Protein AF-A0A9D4DEL3-F1 (afdb_monomer_lite)

Organism: Dreissena polymorpha (NCBI:txid45954)

Sequence (205 aa):
MCTVKHAALSALRNLPIPGRCTVEHVALSALRNLAMTGMCTMEHTALSALKNLPIPGRCTVEHVALSALRNLAIPGRCTLKYVALSALRNLAIPGRCTVEHTAPSALRNLAIPGRCTVEHVALSALRNLAIPGRCTVKHTALSALRNLEIPGRCTVEHTALSALRNLALPGRCTVKHTALKALRNLAIPGRCTVQHVALSALRNL

pLDDT: mean 94.88, std 4.16, range [65.88, 98.56]

Structure (mmCIF, N/CA/C/O backbone):
data_AF-A0A9D4DEL3-F1
#
_entry.id   AF-A0A9D4DEL3-F1
#
loop_
_atom_site.group_PDB
_atom_site.id
_atom_site.type_symbol
_atom_site.label_atom_id
_atom_site.label_alt_id
_atom_site.label_comp_id
_atom_site.label_asym_id
_atom_site.label_entity_id
_atom_site.label_seq_id
_atom_site.pdbx_PDB_ins_code
_atom_site.Cartn_x
_atom_site.Cartn_y
_atom_site.Cartn_z
_atom_site.occupancy
_atom_site.B_iso_or_equiv
_atom_site.auth_seq_id
_atom_site.auth_comp_id
_atom_site.auth_asym_id
_atom_site.auth_atom_id
_atom_site.pdbx_PDB_model_num
ATOM 1 N N . MET A 1 1 ? 25.067 -4.735 -14.947 1.00 76.06 1 MET A N 1
ATOM 2 C CA . MET A 1 1 ? 24.346 -3.578 -14.375 1.00 76.06 1 MET A CA 1
ATOM 3 C C . MET A 1 1 ? 23.713 -2.856 -15.547 1.00 76.06 1 MET A C 1
ATOM 5 O O . MET A 1 1 ? 24.414 -2.657 -16.527 1.00 76.06 1 MET A O 1
ATOM 9 N N . CYS A 1 2 ? 22.413 -2.582 -15.511 1.00 88.56 2 CYS A N 1
ATOM 10 C CA . CYS A 1 2 ? 21.684 -1.963 -16.623 1.00 88.56 2 CYS A CA 1
ATOM 11 C C . CYS A 1 2 ? 21.096 -0.616 -16.188 1.00 88.56 2 CYS A C 1
ATOM 13 O O . CYS A 1 2 ? 20.701 -0.456 -15.033 1.00 88.56 2 CYS A O 1
ATOM 15 N N . THR A 1 3 ? 21.033 0.329 -17.122 1.00 91.25 3 THR A N 1
ATOM 16 C CA . THR A 1 3 ? 20.382 1.624 -16.936 1.00 91.25 3 THR A CA 1
ATOM 17 C C . THR A 1 3 ? 19.429 1.851 -18.099 1.00 91.25 3 THR A C 1
ATOM 19 O O . THR A 1 3 ? 19.839 1.744 -19.253 1.00 91.25 3 THR A O 1
ATOM 22 N N . VAL A 1 4 ? 18.170 2.167 -17.806 1.00 88.50 4 VAL A N 1
ATOM 23 C CA . VAL A 1 4 ? 17.152 2.490 -18.811 1.00 88.50 4 VAL A CA 1
ATOM 24 C C . VAL A 1 4 ? 16.613 3.877 -18.506 1.00 88.50 4 VAL A C 1
ATOM 26 O O . VAL A 1 4 ? 16.121 4.119 -17.408 1.00 88.50 4 VAL A O 1
ATOM 29 N N . LYS A 1 5 ? 16.706 4.798 -19.462 1.00 92.50 5 LYS A N 1
ATOM 30 C CA . LYS A 1 5 ? 16.180 6.154 -19.306 1.00 92.50 5 LYS A CA 1
ATOM 31 C C . LYS A 1 5 ? 15.293 6.509 -20.477 1.00 92.50 5 LYS A C 1
ATOM 33 O O . LYS A 1 5 ? 15.686 6.334 -21.628 1.00 92.50 5 LYS A O 1
ATOM 38 N N . HIS A 1 6 ? 14.123 7.053 -20.179 1.00 90.44 6 HIS A N 1
ATOM 39 C CA . HIS A 1 6 ? 13.235 7.591 -21.195 1.00 90.44 6 HIS A CA 1
ATOM 40 C C . HIS A 1 6 ? 12.674 8.940 -20.763 1.00 90.44 6 HIS A C 1
ATOM 42 O O . HIS A 1 6 ? 12.031 9.056 -19.719 1.00 90.44 6 HIS A O 1
ATOM 48 N N . ALA A 1 7 ? 12.871 9.949 -21.608 1.00 88.50 7 ALA A N 1
ATOM 49 C CA . ALA A 1 7 ? 12.314 11.276 -21.381 1.00 88.50 7 ALA A CA 1
ATOM 50 C C . ALA A 1 7 ? 10.795 11.289 -21.623 1.00 88.50 7 ALA A C 1
ATOM 52 O O . ALA A 1 7 ? 10.028 11.690 -20.754 1.00 88.50 7 ALA A O 1
ATOM 53 N N . ALA A 1 8 ? 10.347 10.789 -22.775 1.00 91.75 8 ALA A N 1
ATOM 54 C CA . ALA A 1 8 ? 8.934 10.731 -23.121 1.00 91.75 8 ALA A CA 1
ATOM 55 C C . ALA A 1 8 ? 8.609 9.432 -23.860 1.00 91.75 8 ALA A C 1
ATOM 57 O O . ALA A 1 8 ? 9.258 9.083 -24.845 1.00 91.75 8 ALA A O 1
ATOM 58 N N . LEU A 1 9 ? 7.594 8.717 -23.384 1.00 89.81 9 LEU A N 1
ATOM 59 C CA . LEU A 1 9 ? 7.067 7.513 -24.015 1.00 89.81 9 LEU A CA 1
ATOM 60 C C . LEU A 1 9 ? 5.542 7.501 -23.928 1.00 89.81 9 LEU A C 1
ATOM 62 O O . LEU A 1 9 ? 4.953 7.752 -22.878 1.00 89.81 9 LEU A O 1
ATOM 66 N N . SER A 1 10 ? 4.889 7.129 -25.024 1.00 90.56 10 SER A N 1
ATOM 67 C CA . SER A 1 10 ? 3.436 6.949 -25.035 1.00 90.56 10 SER A CA 1
ATOM 68 C C . SER A 1 10 ? 3.034 5.669 -24.300 1.00 90.56 10 SER A C 1
ATOM 70 O O . SER A 1 10 ? 2.138 5.668 -23.456 1.00 90.56 10 SER A O 1
ATOM 72 N N . ALA A 1 11 ? 3.713 4.559 -24.578 1.00 92.00 11 ALA A N 1
ATOM 73 C CA . ALA A 1 11 ? 3.417 3.290 -23.942 1.00 92.00 11 ALA A CA 1
ATOM 74 C C . ALA A 1 11 ? 4.645 2.392 -23.842 1.00 92.00 11 ALA A C 1
ATOM 76 O O . ALA A 1 11 ? 5.453 2.313 -24.762 1.00 92.00 11 ALA A O 1
ATOM 77 N N . LEU A 1 12 ? 4.710 1.637 -22.750 1.00 91.38 12 LEU A N 1
ATOM 78 C CA . LEU A 1 12 ? 5.662 0.559 -22.558 1.00 91.38 12 LEU A CA 1
ATOM 79 C C . LEU A 1 12 ? 4.909 -0.695 -22.108 1.00 91.38 12 LEU A C 1
ATOM 81 O O . LEU A 1 12 ? 4.040 -0.650 -21.230 1.00 91.38 12 LEU A O 1
ATOM 85 N N . ARG A 1 13 ? 5.197 -1.823 -22.756 1.00 91.69 13 ARG A N 1
ATOM 86 C CA . ARG A 1 13 ? 4.558 -3.111 -22.472 1.00 91.69 13 ARG A CA 1
ATOM 87 C C . ARG A 1 13 ? 5.628 -4.160 -22.225 1.00 91.69 13 ARG A C 1
ATOM 89 O O . ARG A 1 13 ? 6.576 -4.226 -22.993 1.00 91.69 13 ARG A O 1
ATOM 96 N N . ASN A 1 14 ? 5.407 -5.000 -21.218 1.00 90.62 14 ASN A N 1
ATOM 97 C CA . ASN A 1 14 ? 6.247 -6.148 -20.881 1.00 90.62 14 ASN A CA 1
ATOM 98 C C . ASN A 1 14 ? 7.708 -5.745 -20.635 1.00 90.62 14 ASN A C 1
ATOM 100 O O . ASN A 1 14 ? 8.579 -6.006 -21.458 1.00 90.62 14 ASN A O 1
ATOM 104 N N . LEU A 1 15 ? 7.964 -5.130 -19.479 1.00 86.00 15 LEU A N 1
ATOM 105 C CA . LEU A 1 15 ? 9.313 -4.785 -19.036 1.00 86.00 15 LEU A CA 1
ATOM 106 C C . LEU A 1 15 ? 9.783 -5.763 -17.958 1.00 86.00 15 LEU A C 1
ATOM 108 O O . LEU A 1 15 ? 9.478 -5.562 -16.779 1.00 86.00 15 LEU A O 1
ATOM 112 N N . PRO A 1 16 ? 10.487 -6.843 -18.319 1.00 86.56 16 PRO A N 1
ATOM 113 C CA . PRO A 1 16 ? 11.223 -7.623 -17.345 1.00 86.56 16 PRO A CA 1
ATOM 114 C C . PRO A 1 16 ? 12.516 -6.886 -16.990 1.00 86.56 16 PRO A C 1
ATOM 116 O O . PRO A 1 16 ? 13.299 -6.522 -17.863 1.00 86.56 16 PRO A O 1
ATOM 119 N N . ILE A 1 17 ? 12.761 -6.704 -15.697 1.00 84.94 17 ILE A N 1
ATOM 120 C CA . ILE A 1 17 ? 14.008 -6.145 -15.177 1.00 84.94 17 ILE A CA 1
ATOM 121 C C . ILE A 1 17 ? 14.728 -7.240 -14.379 1.00 84.94 17 ILE A C 1
ATOM 123 O O . ILE A 1 17 ? 14.535 -7.355 -13.159 1.00 84.94 17 ILE A O 1
ATOM 127 N N . PRO A 1 18 ? 15.520 -8.096 -15.054 1.00 81.69 18 PRO A N 1
ATOM 128 C CA . PRO A 1 18 ? 16.358 -9.077 -14.385 1.00 81.69 18 PRO A CA 1
ATOM 129 C C . PRO A 1 18 ? 17.639 -8.427 -13.843 1.00 81.69 18 PRO A C 1
ATOM 131 O O . PRO A 1 18 ? 18.181 -7.483 -14.410 1.00 81.69 18 PRO A O 1
ATOM 134 N N . GLY A 1 19 ? 18.174 -8.965 -12.747 1.00 83.94 19 GLY A N 1
ATOM 135 C CA . GLY A 1 19 ? 19.483 -8.548 -12.233 1.00 83.94 19 GLY A CA 1
ATOM 136 C C . GLY A 1 19 ? 19.517 -7.132 -11.638 1.00 83.94 19 GLY A C 1
ATOM 137 O O . GLY A 1 19 ? 18.553 -6.683 -11.027 1.00 83.94 19 GLY A O 1
ATOM 138 N N . ARG A 1 20 ? 20.669 -6.455 -11.723 1.00 91.56 20 ARG A N 1
ATOM 139 C CA . ARG A 1 20 ? 20.885 -5.117 -11.134 1.00 91.56 20 ARG A CA 1
ATOM 140 C C . ARG A 1 20 ? 20.583 -4.016 -12.146 1.00 91.56 20 ARG A C 1
ATOM 142 O O . ARG A 1 20 ? 21.376 -3.864 -13.082 1.00 91.56 20 ARG A O 1
ATOM 149 N N . CYS A 1 21 ? 19.509 -3.254 -11.940 1.00 90.56 21 CYS A N 1
ATOM 150 C CA . CYS A 1 21 ? 19.080 -2.224 -12.891 1.00 90.56 21 CYS A CA 1
ATOM 151 C C . CYS A 1 21 ? 18.583 -0.930 -12.237 1.00 90.56 21 CYS A C 1
ATOM 153 O O . CYS A 1 21 ? 17.932 -0.970 -11.196 1.00 90.56 21 CYS A O 1
ATOM 155 N N . THR A 1 22 ? 18.801 0.191 -12.919 1.00 92.25 22 THR A N 1
ATOM 156 C CA . THR A 1 22 ? 18.170 1.479 -12.612 1.00 92.25 22 THR A CA 1
ATOM 157 C C . THR A 1 22 ? 17.312 1.906 -13.794 1.00 92.25 22 THR A C 1
ATOM 159 O O . THR A 1 22 ? 17.785 1.882 -14.931 1.00 92.25 22 THR A O 1
ATOM 162 N N . VAL A 1 23 ? 16.062 2.292 -13.552 1.00 91.25 23 VAL A N 1
ATOM 163 C CA . VAL A 1 23 ? 15.164 2.771 -14.606 1.00 91.25 23 VAL A CA 1
ATOM 164 C C . VAL A 1 23 ? 14.545 4.098 -14.219 1.00 91.25 23 VAL A C 1
ATOM 166 O O . VAL A 1 23 ? 14.024 4.256 -13.118 1.00 91.25 23 VAL A O 1
ATOM 169 N N . GLU A 1 24 ? 14.564 5.025 -15.163 1.00 93.62 24 GLU A N 1
ATOM 170 C CA . GLU A 1 24 ? 14.052 6.374 -14.999 1.00 93.62 24 GLU A CA 1
ATOM 171 C C . GLU A 1 24 ? 13.117 6.712 -16.164 1.00 93.62 24 GLU A C 1
ATOM 173 O O . GLU A 1 24 ? 13.477 6.587 -17.340 1.00 93.62 24 GLU A O 1
ATOM 178 N N . HIS A 1 25 ? 11.905 7.149 -15.840 1.00 91.81 25 HIS A N 1
ATOM 179 C CA . HIS A 1 25 ? 10.941 7.642 -16.815 1.00 91.81 25 HIS A CA 1
ATOM 180 C C . HIS A 1 25 ? 10.419 9.009 -16.388 1.00 91.81 25 HIS A C 1
ATOM 182 O O . HIS A 1 25 ? 9.752 9.128 -15.359 1.00 91.81 25 HIS A O 1
ATOM 188 N N . VAL A 1 26 ? 10.643 10.026 -17.216 1.00 92.81 26 VAL A N 1
ATOM 189 C CA . VAL A 1 26 ? 10.152 11.376 -16.914 1.00 92.81 26 VAL A CA 1
ATOM 190 C C . VAL A 1 26 ? 8.664 11.481 -17.251 1.00 92.81 26 VAL A C 1
ATOM 192 O O . VAL A 1 26 ? 7.857 11.737 -16.363 1.00 92.81 26 VAL A O 1
ATOM 195 N N . ALA A 1 27 ? 8.269 11.196 -18.494 1.00 93.00 27 ALA A N 1
ATOM 196 C CA . ALA A 1 27 ? 6.870 11.187 -18.918 1.00 93.00 27 ALA A CA 1
ATOM 197 C C . ALA A 1 27 ? 6.496 9.862 -19.596 1.00 93.00 27 ALA A C 1
ATOM 199 O O . ALA A 1 27 ? 7.012 9.519 -20.661 1.00 93.00 27 ALA A O 1
ATOM 200 N N . LEU A 1 28 ? 5.570 9.114 -18.994 1.00 92.44 28 LEU A N 1
ATOM 201 C CA . LEU A 1 28 ? 5.068 7.856 -19.545 1.00 92.44 28 LEU A CA 1
ATOM 202 C C . LEU A 1 28 ? 3.543 7.795 -19.448 1.00 92.44 28 LEU A C 1
ATOM 204 O O . LEU A 1 28 ? 2.982 7.807 -18.355 1.00 92.44 28 LEU A O 1
ATOM 208 N N . SER A 1 29 ? 2.835 7.697 -20.576 1.00 93.00 29 SER A N 1
ATOM 209 C CA . SER A 1 29 ? 1.364 7.661 -20.513 1.00 93.00 29 SER A CA 1
ATOM 210 C C . SER A 1 29 ? 0.856 6.313 -19.995 1.00 93.00 29 SER A C 1
ATOM 212 O O . SER A 1 29 ? -0.052 6.260 -19.165 1.00 93.00 29 SER A O 1
ATOM 214 N N . ALA A 1 30 ? 1.444 5.200 -20.438 1.00 94.12 30 ALA A N 1
ATOM 215 C CA . ALA A 1 30 ? 1.018 3.877 -19.994 1.00 94.12 30 ALA A CA 1
ATOM 216 C C . ALA A 1 30 ? 2.173 2.888 -19.841 1.00 94.12 30 ALA A C 1
ATOM 218 O O . ALA A 1 30 ? 2.905 2.622 -20.788 1.00 94.12 30 ALA A O 1
ATOM 219 N N . LEU A 1 31 ? 2.242 2.233 -18.685 1.00 93.56 31 LEU A N 1
ATOM 220 C CA . LEU A 1 31 ? 3.090 1.073 -18.458 1.00 93.56 31 LEU A CA 1
ATOM 221 C C . LEU A 1 31 ? 2.226 -0.148 -18.140 1.00 93.56 31 LEU A C 1
ATOM 223 O O . LEU A 1 31 ? 1.358 -0.115 -17.261 1.00 93.56 31 LEU A O 1
ATOM 227 N N . ARG A 1 32 ? 2.459 -1.250 -18.855 1.00 94.44 32 ARG A N 1
ATOM 228 C CA . ARG A 1 32 ? 1.761 -2.521 -18.630 1.00 94.44 32 ARG A CA 1
ATOM 229 C C . ARG A 1 32 ? 2.758 -3.654 -18.451 1.00 94.44 32 ARG A C 1
ATOM 231 O O . ARG A 1 32 ? 3.616 -3.836 -19.305 1.00 94.44 32 ARG A O 1
ATOM 238 N N . ASN A 1 33 ? 2.559 -4.455 -17.407 1.00 92.38 33 ASN A N 1
ATOM 239 C CA . ASN A 1 33 ? 3.359 -5.635 -17.080 1.00 92.38 33 ASN A CA 1
ATOM 240 C C . ASN A 1 33 ? 4.842 -5.289 -16.870 1.00 92.38 33 ASN A C 1
ATOM 242 O O . ASN A 1 33 ? 5.684 -5.568 -17.720 1.00 92.38 33 ASN A O 1
ATOM 246 N N . LEU A 1 34 ? 5.154 -4.684 -15.728 1.00 89.19 34 LEU A N 1
ATOM 247 C CA . LEU A 1 34 ? 6.532 -4.494 -15.269 1.00 89.19 34 LEU A CA 1
ATOM 248 C C . LEU A 1 34 ? 6.837 -5.544 -14.211 1.00 89.19 34 LEU A C 1
ATOM 250 O O . LEU A 1 34 ? 6.191 -5.566 -13.169 1.00 89.19 34 LEU A O 1
ATOM 254 N N . ALA A 1 35 ? 7.804 -6.414 -14.483 1.00 90.06 35 ALA A N 1
ATOM 255 C CA . ALA A 1 35 ? 8.206 -7.471 -13.568 1.00 90.06 35 ALA A CA 1
ATOM 256 C C . ALA A 1 35 ? 9.642 -7.247 -13.110 1.00 90.06 35 ALA A C 1
ATOM 258 O O . ALA A 1 35 ? 10.566 -7.195 -13.920 1.00 90.06 35 ALA A O 1
ATOM 259 N N . MET A 1 36 ? 9.827 -7.141 -11.799 1.00 86.69 36 MET A N 1
ATOM 260 C CA . MET A 1 36 ? 11.111 -6.773 -11.211 1.00 86.69 36 MET A CA 1
ATOM 261 C C . MET A 1 36 ? 11.626 -7.890 -10.313 1.00 86.69 36 MET A C 1
ATOM 263 O O . MET A 1 36 ? 11.234 -8.013 -9.150 1.00 86.69 36 MET A O 1
ATOM 267 N N . THR A 1 37 ? 12.477 -8.743 -10.876 1.00 87.31 37 THR A N 1
ATOM 268 C CA . THR A 1 37 ? 12.958 -9.968 -10.219 1.00 87.31 37 THR A CA 1
ATOM 269 C C . THR A 1 37 ? 14.318 -9.804 -9.555 1.00 87.31 37 THR A C 1
ATOM 271 O O . THR A 1 37 ? 14.645 -10.565 -8.647 1.00 87.31 37 THR A O 1
ATOM 274 N N . GLY A 1 38 ? 15.100 -8.806 -9.967 1.00 85.94 38 GLY A N 1
ATOM 275 C CA . GLY A 1 38 ? 16.441 -8.561 -9.451 1.00 85.94 38 GLY A CA 1
ATOM 276 C C . GLY A 1 38 ? 16.531 -7.490 -8.360 1.00 85.94 38 GLY A C 1
ATOM 277 O O . GLY A 1 38 ? 15.632 -7.324 -7.537 1.00 85.94 38 GLY A O 1
ATOM 278 N N . MET A 1 39 ? 17.662 -6.787 -8.328 1.00 90.75 39 MET A N 1
ATOM 279 C CA . MET A 1 39 ? 17.893 -5.628 -7.465 1.00 90.75 39 MET A CA 1
ATOM 280 C C . MET A 1 39 ? 17.688 -4.365 -8.286 1.00 90.75 39 MET A C 1
ATOM 282 O O . MET A 1 39 ? 18.443 -4.145 -9.231 1.00 90.75 39 MET A O 1
ATOM 286 N N . CYS A 1 40 ? 16.686 -3.554 -7.965 1.00 91.00 40 CYS A N 1
ATOM 287 C CA . CYS A 1 40 ? 16.314 -2.481 -8.873 1.00 91.00 40 CYS A CA 1
ATOM 288 C C . CYS A 1 40 ? 15.908 -1.170 -8.210 1.00 91.00 40 CYS A C 1
ATOM 290 O O . CYS A 1 40 ? 15.306 -1.164 -7.140 1.00 91.00 40 CYS A O 1
ATOM 292 N N . THR A 1 41 ? 16.221 -0.066 -8.881 1.00 93.19 41 THR A N 1
ATOM 293 C CA . THR A 1 41 ? 15.736 1.268 -8.523 1.00 93.19 41 THR A CA 1
ATOM 294 C C . THR A 1 41 ? 14.913 1.803 -9.683 1.00 93.19 41 THR A C 1
ATOM 296 O O . THR A 1 41 ? 15.374 1.784 -10.823 1.00 93.19 41 THR A O 1
ATOM 299 N N . MET A 1 42 ? 13.693 2.241 -9.398 1.00 91.69 42 MET A N 1
ATOM 300 C CA . MET A 1 42 ? 12.761 2.776 -10.383 1.00 91.69 42 MET A CA 1
ATOM 301 C C . MET A 1 42 ? 12.317 4.166 -9.968 1.00 91.69 42 MET A C 1
ATOM 303 O O . MET A 1 42 ? 11.834 4.341 -8.850 1.00 91.69 42 MET A O 1
ATOM 307 N N . GLU A 1 43 ? 12.379 5.108 -10.894 1.00 95.19 43 GLU A N 1
ATOM 308 C CA . GLU A 1 43 ? 11.868 6.457 -10.693 1.00 95.19 43 GLU A CA 1
ATOM 309 C C . GLU A 1 43 ? 10.954 6.845 -11.855 1.00 95.19 43 GLU A C 1
ATOM 311 O O . GLU A 1 43 ? 11.306 6.731 -13.031 1.00 95.19 43 GLU A O 1
ATOM 316 N N . HIS A 1 44 ? 9.744 7.284 -11.518 1.00 93.25 44 HIS A N 1
ATOM 317 C CA . HIS A 1 44 ? 8.785 7.827 -12.468 1.00 93.25 44 HIS A CA 1
ATOM 318 C C . HIS A 1 44 ? 8.357 9.222 -12.026 1.00 93.25 44 HIS A C 1
ATOM 320 O O . HIS A 1 44 ? 7.695 9.375 -10.995 1.00 93.25 44 HIS A O 1
ATOM 326 N N . THR A 1 45 ? 8.662 10.236 -12.832 1.00 95.50 45 THR A N 1
ATOM 327 C CA . THR A 1 45 ? 8.234 11.607 -12.534 1.00 95.50 45 THR A CA 1
ATOM 328 C C . THR A 1 45 ? 6.743 11.778 -12.824 1.00 95.50 45 THR A C 1
ATOM 330 O O . THR A 1 45 ? 5.980 12.143 -11.934 1.00 95.50 45 THR A O 1
ATOM 333 N N . ALA A 1 46 ? 6.293 11.439 -14.034 1.00 95.62 46 ALA A N 1
ATOM 334 C CA . ALA A 1 46 ? 4.893 11.500 -14.439 1.00 95.62 46 ALA A CA 1
ATOM 335 C C . ALA A 1 46 ? 4.472 10.216 -15.168 1.00 95.62 46 ALA A C 1
ATOM 337 O O . ALA A 1 46 ? 4.919 9.927 -16.280 1.00 95.62 46 ALA A O 1
ATOM 338 N N . LEU A 1 47 ? 3.574 9.449 -14.547 1.00 95.31 47 LEU A N 1
ATOM 339 C CA . LEU A 1 47 ? 3.012 8.219 -15.100 1.00 95.31 47 LEU A CA 1
ATOM 340 C C . LEU A 1 47 ? 1.484 8.260 -15.049 1.00 95.31 47 LEU A C 1
ATOM 342 O O . LEU A 1 47 ? 0.892 8.276 -13.973 1.00 95.31 47 LEU A O 1
ATOM 346 N N . SER A 1 48 ? 0.808 8.243 -16.199 1.00 95.31 48 SER A N 1
ATOM 347 C CA . SER A 1 48 ? -0.663 8.312 -16.181 1.00 95.31 48 SER A CA 1
ATOM 348 C C . SER A 1 48 ? -1.282 6.983 -15.739 1.00 95.31 48 SER A C 1
ATOM 350 O O . SER A 1 48 ? -2.192 6.957 -14.912 1.00 95.31 48 SER A O 1
ATOM 352 N N . ALA A 1 49 ? -0.786 5.852 -16.244 1.00 95.94 49 ALA A N 1
ATOM 353 C CA . ALA A 1 49 ? -1.325 4.544 -15.886 1.00 95.94 49 ALA A CA 1
ATOM 354 C C . ALA A 1 49 ? -0.250 3.465 -15.759 1.00 95.94 49 ALA A C 1
ATOM 356 O O . ALA A 1 49 ? 0.495 3.200 -16.698 1.00 95.94 49 ALA A O 1
ATOM 357 N N . LEU A 1 50 ? -0.266 2.754 -14.635 1.00 95.69 50 LEU A N 1
ATOM 358 C CA . LEU A 1 50 ? 0.525 1.558 -14.387 1.00 95.69 50 LEU A CA 1
ATOM 359 C C . LEU A 1 50 ? -0.399 0.371 -14.119 1.00 95.69 50 LEU A C 1
ATOM 361 O O . LEU A 1 50 ? -1.256 0.412 -13.232 1.00 95.69 50 LEU A O 1
ATOM 365 N N . LYS A 1 51 ? -0.237 -0.703 -14.892 1.00 96.56 51 LYS A N 1
ATOM 366 C CA . LYS A 1 51 ? -1.010 -1.937 -14.730 1.00 96.56 51 LYS A CA 1
ATOM 367 C C . LYS A 1 51 ? -0.081 -3.136 -14.593 1.00 96.56 51 LYS A C 1
ATOM 369 O O . LYS A 1 51 ? 0.748 -3.352 -15.470 1.00 96.56 51 LYS A O 1
ATOM 374 N N . ASN A 1 52 ? -0.331 -3.953 -13.573 1.00 95.06 52 ASN A N 1
ATOM 375 C CA . ASN A 1 52 ? 0.390 -5.183 -13.249 1.00 95.06 52 ASN A CA 1
ATOM 376 C C . ASN A 1 52 ? 1.875 -4.928 -12.957 1.00 95.06 52 ASN A C 1
ATOM 378 O O . ASN A 1 52 ? 2.714 -4.944 -13.858 1.00 95.06 52 ASN A O 1
ATOM 382 N N . LEU A 1 53 ? 2.177 -4.733 -11.677 1.00 93.06 53 LEU A N 1
ATOM 383 C CA . LEU A 1 53 ? 3.530 -4.560 -11.161 1.00 93.06 53 LEU A CA 1
ATOM 384 C C . LEU A 1 53 ? 3.840 -5.646 -10.115 1.00 93.06 53 LEU A C 1
ATOM 386 O O . LEU A 1 53 ? 3.605 -5.434 -8.925 1.00 93.06 53 LEU A O 1
ATOM 390 N N . PRO A 1 54 ? 4.296 -6.840 -10.523 1.00 91.50 54 PRO A N 1
ATOM 391 C CA . PRO A 1 54 ? 4.903 -7.804 -9.612 1.00 91.50 54 PRO A CA 1
ATOM 392 C C . PRO A 1 54 ? 6.366 -7.455 -9.296 1.00 91.50 54 PRO A C 1
ATOM 394 O O . PRO A 1 54 ? 7.201 -7.316 -10.192 1.00 91.50 54 PRO A O 1
ATOM 397 N N . ILE A 1 55 ? 6.698 -7.400 -8.005 1.00 90.88 55 ILE A N 1
ATOM 398 C CA . ILE A 1 55 ? 8.057 -7.146 -7.509 1.00 90.88 55 ILE A CA 1
ATOM 399 C C . ILE A 1 55 ? 8.513 -8.287 -6.581 1.00 90.88 55 ILE A C 1
ATOM 401 O O . ILE A 1 55 ? 8.431 -8.172 -5.354 1.00 90.88 55 ILE A O 1
ATOM 405 N N . PRO A 1 56 ? 8.952 -9.431 -7.133 1.00 87.00 56 PRO A N 1
ATOM 406 C CA . PRO A 1 56 ? 9.573 -10.501 -6.346 1.00 87.00 56 PRO A CA 1
ATOM 407 C C . PRO A 1 56 ? 11.006 -10.194 -5.894 1.00 87.00 56 PRO A C 1
ATOM 409 O O . PRO A 1 56 ? 11.496 -10.835 -4.966 1.00 87.00 56 PRO A O 1
ATOM 412 N N . GLY A 1 57 ? 11.671 -9.224 -6.522 1.00 88.50 57 GLY A N 1
ATOM 413 C CA . GLY A 1 57 ? 13.052 -8.851 -6.234 1.00 88.50 57 GLY A CA 1
ATOM 414 C C . GLY A 1 57 ? 13.251 -7.966 -4.999 1.00 88.50 57 GLY A C 1
ATOM 415 O O . GLY A 1 57 ? 12.423 -7.890 -4.087 1.00 88.50 57 GLY A O 1
ATOM 416 N N . ARG A 1 58 ? 14.395 -7.279 -4.962 1.00 93.25 58 ARG A N 1
ATOM 417 C CA . ARG A 1 58 ? 14.715 -6.266 -3.949 1.00 93.25 58 ARG A CA 1
ATOM 418 C C . ARG A 1 58 ? 14.751 -4.897 -4.599 1.00 93.25 58 ARG A C 1
ATOM 420 O O . ARG A 1 58 ? 15.709 -4.616 -5.310 1.00 93.25 58 ARG A O 1
ATOM 427 N N . CYS A 1 59 ? 13.743 -4.062 -4.378 1.00 92.88 59 CYS A N 1
ATOM 428 C CA . CYS A 1 59 ? 13.642 -2.835 -5.165 1.00 92.88 59 CYS A CA 1
ATOM 429 C C . CYS A 1 59 ? 13.204 -1.598 -4.394 1.00 92.88 59 CYS A C 1
ATOM 431 O O . CYS A 1 59 ? 12.413 -1.678 -3.457 1.00 92.88 59 CYS A O 1
ATOM 433 N N . THR A 1 60 ? 13.684 -0.455 -4.864 1.00 95.81 60 THR A N 1
ATOM 434 C CA . THR A 1 60 ? 13.207 0.871 -4.482 1.00 95.81 60 THR A CA 1
ATOM 435 C C . THR A 1 60 ? 12.414 1.435 -5.652 1.00 95.81 60 THR A C 1
ATOM 437 O O . THR A 1 60 ? 12.891 1.404 -6.783 1.00 95.81 60 THR A O 1
ATOM 440 N N . VAL A 1 61 ? 11.194 1.905 -5.406 1.00 94.88 61 VAL A N 1
ATOM 441 C CA . VAL A 1 61 ? 10.346 2.506 -6.442 1.00 94.88 61 VAL A CA 1
ATOM 442 C C . VAL A 1 61 ? 9.816 3.833 -5.941 1.00 94.88 61 VAL A C 1
ATOM 444 O O . VAL A 1 61 ? 9.164 3.884 -4.898 1.00 94.88 61 VAL A O 1
ATOM 447 N N . GLU A 1 62 ? 10.036 4.880 -6.719 1.00 97.31 62 GLU A N 1
ATOM 448 C CA . GLU A 1 62 ? 9.484 6.201 -6.47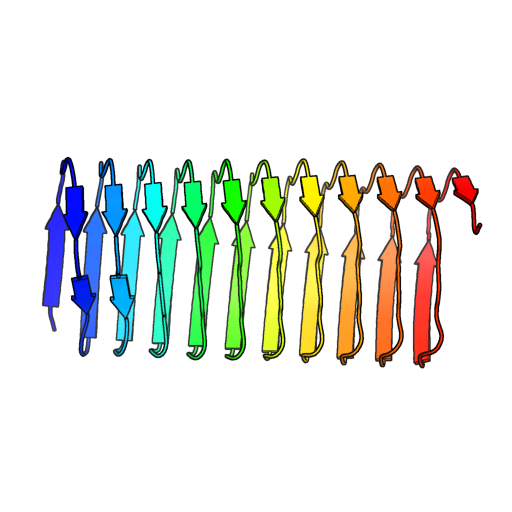5 1.00 97.31 62 GLU A CA 1
ATOM 449 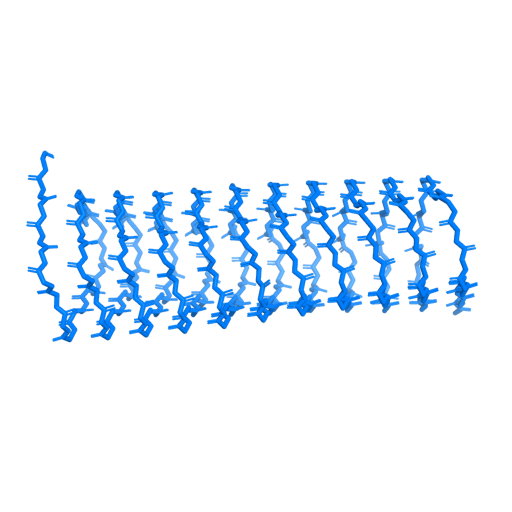C C . GLU A 1 62 ? 8.600 6.641 -7.643 1.00 97.31 62 GLU A C 1
ATOM 451 O O . GLU A 1 62 ? 8.969 6.561 -8.816 1.00 97.31 62 GLU A O 1
ATOM 456 N N . HIS A 1 63 ? 7.403 7.109 -7.305 1.00 95.94 63 HIS A N 1
ATOM 457 C CA . HIS A 1 63 ? 6.500 7.779 -8.226 1.00 95.94 63 HIS A CA 1
ATOM 458 C C . HIS A 1 63 ? 6.184 9.173 -7.690 1.00 95.94 63 HIS A C 1
ATOM 460 O O . HIS A 1 63 ? 5.568 9.309 -6.629 1.00 95.94 63 HIS A O 1
ATOM 466 N N . VAL A 1 64 ? 6.553 10.205 -8.446 1.00 96.81 64 VAL A N 1
ATOM 467 C CA . VAL A 1 64 ? 6.221 11.588 -8.086 1.00 96.81 64 VAL A CA 1
ATOM 468 C C . VAL A 1 64 ? 4.752 11.863 -8.403 1.00 96.81 64 VAL A C 1
ATOM 470 O O . VAL A 1 64 ? 3.984 12.187 -7.503 1.00 96.81 64 VAL A O 1
ATOM 473 N N . ALA A 1 65 ? 4.321 11.648 -9.646 1.00 96.75 65 ALA A N 1
ATOM 474 C CA . ALA A 1 65 ? 2.924 11.759 -10.051 1.00 96.75 65 ALA A CA 1
ATOM 475 C C . ALA A 1 65 ? 2.453 10.485 -10.763 1.00 96.75 65 ALA A C 1
ATOM 477 O O . ALA A 1 65 ? 2.899 10.168 -11.867 1.00 96.75 65 ALA A O 1
ATOM 478 N N . LEU A 1 66 ? 1.517 9.762 -10.142 1.00 96.94 66 LEU A N 1
ATOM 479 C CA . LEU A 1 66 ? 0.888 8.567 -10.703 1.00 96.94 66 LEU A CA 1
ATOM 480 C C . LEU A 1 66 ? -0.635 8.704 -10.704 1.00 96.94 66 LEU A C 1
ATOM 482 O O . LEU A 1 66 ? -1.266 8.679 -9.648 1.00 96.94 66 LEU A O 1
ATOM 486 N N . SER A 1 67 ? -1.268 8.803 -11.874 1.00 96.69 67 SER A N 1
ATOM 487 C CA . SER A 1 67 ? -2.731 8.959 -11.900 1.00 96.69 67 SER A CA 1
ATOM 488 C C . SER A 1 67 ? -3.443 7.658 -11.519 1.00 96.69 67 SER A C 1
ATOM 490 O O . SER A 1 67 ? -4.386 7.668 -10.729 1.00 96.69 67 SER A O 1
ATOM 492 N N . ALA A 1 68 ? -2.996 6.508 -12.031 1.00 97.06 68 ALA A N 1
ATOM 493 C CA . ALA A 1 68 ? -3.620 5.228 -11.710 1.00 97.06 68 ALA A CA 1
ATOM 494 C C . ALA A 1 68 ? -2.628 4.066 -11.614 1.00 97.06 68 ALA A C 1
ATOM 496 O O . ALA A 1 68 ? -1.921 3.759 -12.571 1.00 97.06 68 ALA A O 1
ATOM 497 N N . LEU A 1 69 ? -2.688 3.332 -10.503 1.00 97.25 69 LEU A N 1
ATOM 498 C CA . LEU A 1 69 ? -2.036 2.041 -10.309 1.00 97.25 69 LEU A CA 1
ATOM 499 C C . LEU A 1 69 ? -3.076 0.930 -10.178 1.00 97.25 69 LEU A C 1
ATOM 501 O O . LEU A 1 69 ? -3.992 1.000 -9.356 1.00 97.25 69 LEU A O 1
ATOM 505 N N . ARG A 1 70 ? -2.935 -0.125 -10.978 1.00 97.81 70 ARG A N 1
ATOM 506 C CA . ARG A 1 70 ? -3.790 -1.314 -10.911 1.00 97.81 70 ARG A CA 1
ATOM 507 C C . ARG A 1 70 ? -2.940 -2.567 -10.771 1.00 97.81 70 ARG A C 1
ATOM 509 O O . ARG A 1 70 ? -2.120 -2.834 -11.644 1.00 97.81 70 ARG A O 1
ATOM 516 N N . ASN A 1 71 ? -3.224 -3.362 -9.743 1.00 97.12 71 ASN A N 1
ATOM 517 C CA . ASN A 1 71 ? -2.572 -4.634 -9.434 1.00 97.12 71 ASN A CA 1
ATOM 518 C C . ASN A 1 71 ? -1.070 -4.480 -9.156 1.00 97.12 71 ASN A C 1
ATOM 520 O O . ASN A 1 71 ? -0.232 -4.670 -10.038 1.00 97.12 71 ASN A O 1
ATOM 524 N N . LEU A 1 72 ? -0.743 -4.172 -7.907 1.00 96.12 72 LEU A N 1
ATOM 525 C CA . LEU A 1 72 ? 0.617 -4.197 -7.380 1.00 96.12 72 LEU A CA 1
ATOM 526 C C . LEU A 1 72 ? 0.760 -5.401 -6.446 1.00 96.12 72 LEU A C 1
ATOM 528 O O . LEU A 1 72 ? -0.029 -5.562 -5.515 1.00 96.12 72 LEU A O 1
ATOM 532 N N . ALA A 1 73 ? 1.759 -6.242 -6.699 1.00 95.69 73 ALA A N 1
ATOM 533 C CA . ALA A 1 73 ? 2.066 -7.402 -5.874 1.00 95.69 73 ALA A CA 1
ATOM 534 C C . ALA A 1 73 ? 3.540 -7.372 -5.477 1.00 95.69 73 ALA A C 1
ATOM 536 O O . ALA A 1 73 ? 4.411 -7.321 -6.341 1.00 95.69 73 ALA A O 1
ATOM 537 N N . ILE A 1 74 ? 3.828 -7.440 -4.180 1.00 93.94 74 ILE A N 1
ATOM 538 C CA . ILE A 1 74 ? 5.199 -7.333 -3.673 1.00 93.94 74 ILE A CA 1
ATOM 539 C C . ILE A 1 74 ? 5.556 -8.548 -2.811 1.00 93.94 74 ILE A C 1
ATOM 541 O O . ILE A 1 74 ? 5.476 -8.489 -1.582 1.00 93.94 74 ILE A O 1
ATOM 545 N N . PRO A 1 75 ? 5.913 -9.685 -3.431 1.00 91.56 75 PRO A N 1
ATOM 546 C CA . PRO A 1 75 ? 6.452 -10.833 -2.705 1.00 91.56 75 PRO A CA 1
ATOM 547 C C . PRO A 1 75 ? 7.895 -10.640 -2.225 1.00 91.56 75 PRO A C 1
ATOM 549 O O . PRO A 1 75 ? 8.330 -11.344 -1.317 1.00 91.56 75 PRO A O 1
ATOM 552 N N . GLY A 1 76 ? 8.625 -9.685 -2.802 1.00 91.50 76 GLY A N 1
ATOM 553 C CA . GLY A 1 76 ? 10.025 -9.420 -2.497 1.00 91.50 76 GLY A CA 1
ATOM 554 C C . GLY A 1 76 ? 10.272 -8.520 -1.283 1.00 91.50 76 GLY A C 1
ATOM 555 O O . GLY A 1 76 ? 9.513 -8.501 -0.310 1.00 91.50 76 GLY A O 1
ATOM 556 N N . ARG A 1 77 ? 11.382 -7.773 -1.323 1.00 94.69 77 ARG A N 1
ATOM 557 C CA . ARG A 1 77 ? 11.707 -6.753 -0.312 1.00 94.69 77 ARG A CA 1
ATOM 558 C C . ARG A 1 77 ? 11.765 -5.377 -0.949 1.00 94.69 77 ARG A C 1
ATOM 560 O O . ARG A 1 77 ? 12.650 -5.152 -1.768 1.00 94.69 77 ARG A O 1
ATOM 567 N N . CYS A 1 78 ? 10.878 -4.460 -0.573 1.00 94.00 78 CYS A N 1
ATOM 568 C CA . CYS A 1 78 ? 10.796 -3.183 -1.284 1.00 94.00 78 CYS A CA 1
ATOM 569 C C . CYS A 1 78 ? 10.612 -1.960 -0.402 1.00 94.00 78 CYS A C 1
ATOM 571 O O . CYS A 1 78 ? 9.954 -2.024 0.632 1.00 94.00 78 CYS A O 1
ATOM 573 N N . THR A 1 79 ? 11.110 -0.836 -0.900 1.00 97.25 79 THR A N 1
ATOM 574 C CA . THR A 1 79 ? 10.733 0.497 -0.437 1.00 97.25 79 THR A CA 1
ATOM 575 C C . THR A 1 79 ? 9.960 1.171 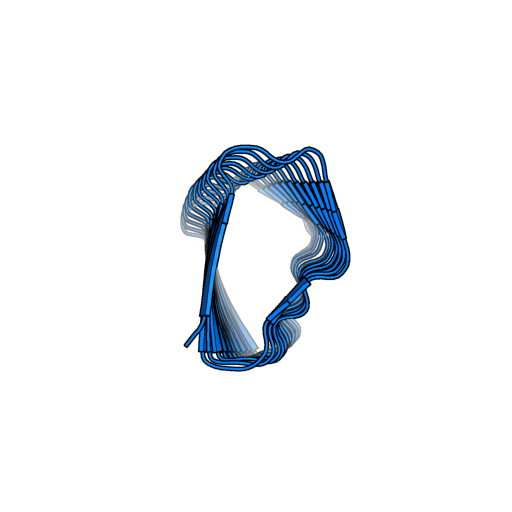-1.558 1.00 97.25 79 THR A C 1
ATOM 577 O O . THR A 1 79 ? 10.468 1.285 -2.670 1.00 97.25 79 THR A O 1
ATOM 580 N N . LEU A 1 80 ? 8.721 1.573 -1.291 1.00 96.75 80 LEU A N 1
ATOM 581 C CA . LEU A 1 80 ? 7.881 2.276 -2.252 1.00 96.75 80 LEU A CA 1
ATOM 582 C C . LEU A 1 80 ? 7.546 3.665 -1.730 1.00 96.75 80 LEU A C 1
ATOM 584 O O . LEU A 1 80 ? 7.131 3.801 -0.580 1.00 96.75 80 LEU A O 1
ATOM 588 N N . LYS A 1 81 ? 7.647 4.665 -2.598 1.00 98.00 81 LYS A N 1
ATOM 589 C CA . LYS A 1 81 ? 7.264 6.039 -2.298 1.00 98.00 81 LYS A CA 1
ATOM 590 C C . LYS A 1 81 ? 6.361 6.581 -3.396 1.00 98.00 81 LYS A C 1
ATOM 592 O O . LYS A 1 81 ? 6.679 6.499 -4.581 1.00 98.00 81 LYS A O 1
ATOM 597 N N . TYR A 1 82 ? 5.224 7.132 -2.992 1.00 97.00 82 TYR A N 1
ATOM 598 C CA . TYR A 1 82 ? 4.263 7.780 -3.877 1.00 97.00 82 TYR A CA 1
ATOM 599 C C . TYR A 1 82 ? 3.980 9.183 -3.358 1.00 97.00 82 TYR A C 1
ATOM 601 O O . TYR A 1 82 ? 3.332 9.335 -2.320 1.00 97.00 82 TYR A O 1
ATOM 609 N N . VAL A 1 83 ? 4.419 10.208 -4.084 1.00 96.00 83 VAL A N 1
ATOM 610 C CA . VAL A 1 83 ? 4.172 11.596 -3.676 1.00 96.00 83 VAL A CA 1
ATOM 611 C C . VAL A 1 83 ? 2.718 11.964 -3.975 1.00 96.00 83 VAL A C 1
ATOM 613 O O . VAL A 1 83 ? 1.940 12.196 -3.055 1.00 96.00 83 VAL A O 1
ATOM 616 N N . ALA A 1 84 ? 2.305 11.911 -5.241 1.00 95.38 84 ALA A N 1
ATOM 617 C CA . ALA A 1 84 ? 0.925 12.119 -5.665 1.00 95.38 84 ALA A CA 1
ATOM 618 C C . ALA A 1 84 ? 0.392 10.877 -6.388 1.00 95.38 84 ALA A C 1
ATOM 620 O O . ALA A 1 84 ? 0.936 10.440 -7.404 1.00 95.38 84 ALA A O 1
ATOM 621 N N . LEU A 1 85 ? -0.698 10.307 -5.868 1.00 95.69 85 LEU A N 1
ATOM 622 C CA . LEU A 1 85 ? -1.314 9.096 -6.410 1.00 95.69 85 LEU A CA 1
ATOM 623 C C . LEU A 1 85 ? -2.832 9.243 -6.464 1.00 95.69 85 LEU A C 1
ATOM 625 O O . LEU A 1 85 ? -3.498 9.140 -5.437 1.00 95.69 85 LEU A O 1
ATOM 629 N N . SER A 1 86 ? -3.418 9.438 -7.644 1.00 96.50 86 SER A N 1
ATOM 630 C CA . SER A 1 86 ? -4.870 9.669 -7.698 1.00 96.50 86 SER A CA 1
ATOM 631 C C . SER A 1 86 ? -5.653 8.401 -7.343 1.00 96.50 86 SER A C 1
ATOM 633 O O . SER A 1 86 ? -6.602 8.450 -6.561 1.00 96.50 86 SER A O 1
ATOM 635 N N . ALA A 1 87 ? -5.250 7.238 -7.864 1.00 97.00 87 ALA A N 1
ATOM 636 C CA . ALA A 1 87 ? -5.916 5.981 -7.543 1.00 97.00 87 ALA A CA 1
ATOM 637 C C . ALA A 1 87 ? -4.979 4.771 -7.507 1.00 97.00 87 ALA A C 1
ATOM 639 O O . ALA A 1 87 ? -4.238 4.517 -8.454 1.00 97.00 87 ALA A O 1
ATOM 640 N N . LEU A 1 88 ? -5.127 3.936 -6.477 1.00 97.69 88 LEU A N 1
ATOM 641 C CA . LEU A 1 88 ? -4.601 2.572 -6.447 1.00 97.69 88 LEU A CA 1
ATOM 642 C C . LEU A 1 88 ? -5.738 1.577 -6.290 1.00 97.69 88 LEU A C 1
ATOM 644 O O . LEU A 1 88 ? -6.597 1.707 -5.413 1.00 97.69 88 LEU A O 1
ATOM 648 N N . ARG A 1 89 ? -5.701 0.528 -7.108 1.00 98.06 89 ARG A N 1
ATOM 649 C CA . ARG A 1 89 ? -6.596 -0.617 -6.988 1.00 98.06 89 ARG A CA 1
ATOM 650 C C . ARG A 1 89 ? -5.798 -1.911 -6.912 1.00 98.06 89 ARG A C 1
ATOM 652 O O . ARG A 1 89 ? -5.055 -2.215 -7.840 1.00 98.06 89 ARG A O 1
ATOM 659 N N . ASN A 1 90 ? -6.069 -2.690 -5.869 1.00 97.75 90 ASN A N 1
ATOM 660 C CA . ASN A 1 90 ? -5.467 -3.986 -5.571 1.00 97.75 90 ASN A CA 1
ATOM 661 C C . ASN A 1 90 ? -3.960 -3.880 -5.294 1.00 97.75 90 ASN A C 1
ATOM 663 O O . ASN A 1 90 ? -3.140 -3.902 -6.213 1.00 97.75 90 ASN A O 1
ATOM 667 N N . LEU A 1 91 ? -3.616 -3.799 -4.013 1.00 96.94 91 LEU A N 1
ATOM 668 C CA . LEU A 1 91 ? -2.252 -3.911 -3.509 1.00 96.94 91 LEU A CA 1
ATOM 669 C C . LEU A 1 91 ? -2.167 -5.145 -2.617 1.00 96.94 91 LEU A C 1
ATOM 671 O O . LEU A 1 91 ? -2.921 -5.260 -1.653 1.00 96.94 91 LEU A O 1
ATOM 675 N N . ALA A 1 92 ? -1.246 -6.046 -2.937 1.00 97.00 92 ALA A N 1
ATOM 676 C CA . ALA A 1 92 ? -0.921 -7.205 -2.121 1.00 97.00 92 ALA A CA 1
ATOM 677 C C . ALA A 1 92 ? 0.557 -7.168 -1.731 1.00 97.00 92 ALA A C 1
ATOM 679 O O . ALA A 1 92 ? 1.431 -7.137 -2.599 1.00 97.00 92 ALA A O 1
ATOM 680 N N . ILE A 1 93 ? 0.848 -7.219 -0.432 1.00 95.19 93 ILE A N 1
ATOM 681 C CA . ILE A 1 93 ? 2.226 -7.233 0.071 1.00 95.19 93 ILE A CA 1
ATOM 682 C C . ILE A 1 93 ? 2.488 -8.499 0.897 1.00 95.19 93 ILE A C 1
ATOM 684 O O . ILE A 1 93 ? 2.390 -8.466 2.124 1.00 95.19 93 ILE A O 1
ATOM 688 N N . PRO A 1 94 ? 2.786 -9.639 0.249 1.00 93.06 94 PRO A N 1
ATOM 689 C CA . PRO A 1 94 ? 3.220 -10.853 0.944 1.00 93.06 94 PRO A CA 1
ATOM 690 C C . PRO A 1 94 ? 4.670 -10.810 1.442 1.00 93.06 94 PRO A C 1
ATOM 692 O O . PRO A 1 94 ? 5.029 -11.569 2.339 1.00 93.06 94 PRO A O 1
ATOM 695 N N . GLY A 1 95 ? 5.497 -9.926 0.887 1.00 93.06 95 GLY A N 1
ATOM 696 C CA . GLY A 1 95 ? 6.912 -9.797 1.211 1.00 93.06 95 GLY A CA 1
ATOM 697 C C . GLY A 1 95 ? 7.214 -8.905 2.416 1.00 93.06 95 GLY A C 1
ATOM 698 O O . GLY A 1 95 ? 6.469 -8.849 3.397 1.00 93.06 95 GLY A O 1
ATOM 699 N N . ARG A 1 96 ? 8.358 -8.211 2.364 1.00 95.62 96 ARG A N 1
ATOM 700 C CA . ARG A 1 96 ? 8.746 -7.217 3.377 1.00 95.62 96 ARG A CA 1
ATOM 701 C C . ARG A 1 96 ? 8.840 -5.833 2.763 1.00 95.62 96 ARG A C 1
ATOM 703 O O . ARG A 1 96 ? 9.693 -5.638 1.902 1.00 95.62 96 ARG A O 1
ATOM 710 N N . CYS A 1 97 ? 8.038 -4.876 3.216 1.00 94.75 97 CYS A N 1
ATOM 711 C CA . CYS A 1 97 ? 8.029 -3.561 2.574 1.00 94.75 97 CYS A CA 1
ATOM 712 C C . CYS A 1 97 ? 7.932 -2.377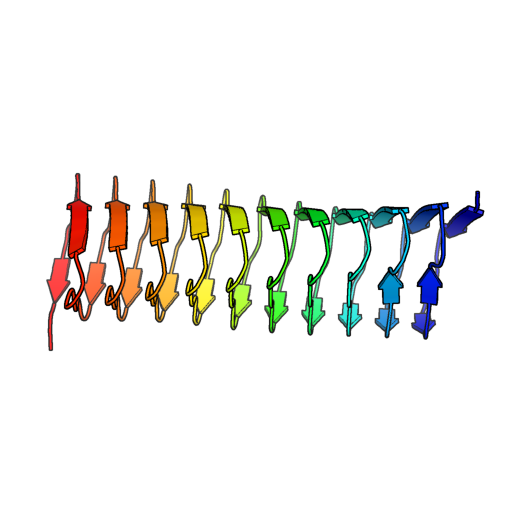 3.518 1.00 94.75 97 CYS A C 1
ATOM 714 O O . CYS A 1 97 ? 7.262 -2.443 4.543 1.00 94.75 97 CYS A O 1
ATOM 716 N N . THR A 1 98 ? 8.510 -1.268 3.080 1.00 97.56 98 THR A N 1
ATOM 717 C CA . THR A 1 98 ? 8.151 0.068 3.548 1.00 97.56 98 THR A CA 1
ATOM 718 C C . THR A 1 98 ? 7.398 0.760 2.422 1.00 97.56 98 THR A C 1
ATOM 720 O O . THR A 1 98 ? 7.855 0.737 1.280 1.00 97.56 98 THR A O 1
ATOM 723 N N . VAL A 1 99 ? 6.231 1.324 2.714 1.00 97.12 99 VAL A N 1
ATOM 724 C CA . VAL A 1 99 ? 5.411 2.042 1.736 1.00 97.12 99 VAL A CA 1
ATOM 725 C C . VAL A 1 99 ? 5.041 3.400 2.303 1.00 97.12 99 VAL A C 1
ATOM 727 O O . VAL A 1 99 ? 4.414 3.480 3.354 1.00 97.12 99 VAL A O 1
ATOM 730 N N . GLU A 1 100 ? 5.391 4.453 1.583 1.00 97.81 100 GLU A N 1
ATOM 731 C CA . GLU A 1 100 ? 5.045 5.824 1.928 1.00 97.81 100 GLU A CA 1
ATOM 732 C C . GLU A 1 100 ? 4.153 6.423 0.843 1.00 97.81 100 GLU A C 1
ATOM 734 O O . GLU A 1 100 ? 4.440 6.340 -0.355 1.00 97.81 100 GLU A O 1
ATOM 739 N N . HIS A 1 101 ? 3.057 7.039 1.269 1.00 94.81 101 HIS A N 1
ATOM 740 C CA . HIS A 1 101 ? 2.169 7.793 0.406 1.00 94.81 101 HIS A CA 1
ATOM 741 C C . HIS A 1 101 ? 1.945 9.195 0.976 1.00 94.81 101 HIS A C 1
ATOM 743 O O . HIS A 1 101 ? 1.315 9.352 2.024 1.00 94.81 101 HIS A O 1
ATOM 749 N N . THR A 1 102 ? 2.382 10.228 0.262 1.00 93.94 102 THR A N 1
ATOM 750 C CA . THR A 1 102 ? 2.215 11.609 0.725 1.00 93.94 102 THR A CA 1
ATOM 751 C C . THR A 1 102 ? 0.785 12.102 0.484 1.00 93.94 102 THR A C 1
ATOM 753 O O . THR A 1 102 ? 0.080 12.428 1.434 1.00 93.94 102 THR A O 1
ATOM 756 N N . ALA A 1 103 ? 0.308 12.090 -0.761 1.00 90.31 103 ALA A N 1
ATOM 757 C CA . ALA A 1 103 ? -1.020 12.589 -1.131 1.00 90.31 103 ALA A CA 1
ATOM 758 C C . ALA A 1 103 ? -1.803 11.623 -2.049 1.00 90.31 103 ALA A C 1
ATOM 760 O O . ALA A 1 103 ? -2.098 11.944 -3.206 1.00 90.31 103 ALA A O 1
ATOM 761 N N . PRO A 1 104 ? -2.138 10.406 -1.586 1.00 87.44 104 PRO A N 1
ATOM 762 C CA . PRO A 1 104 ? -3.027 9.517 -2.321 1.00 87.44 104 PRO A CA 1
ATOM 763 C C . PRO A 1 104 ? -4.490 9.992 -2.252 1.00 87.44 104 PRO A C 1
ATOM 765 O O . PRO A 1 104 ? -5.013 10.244 -1.171 1.00 87.44 104 PRO A O 1
ATOM 768 N N . SER A 1 105 ? -5.216 10.046 -3.371 1.00 91.56 105 SER A N 1
ATOM 769 C CA . SER A 1 105 ? -6.649 10.390 -3.327 1.00 91.56 105 SER A CA 1
ATOM 770 C C . SER A 1 105 ? -7.503 9.179 -2.943 1.00 91.56 105 SER A C 1
ATOM 772 O O . SER A 1 105 ? -8.293 9.242 -2.000 1.00 91.56 105 SER A O 1
ATOM 774 N N . ALA A 1 106 ? -7.347 8.046 -3.638 1.00 96.62 106 ALA A N 1
ATOM 775 C CA . ALA A 1 106 ? -8.163 6.858 -3.392 1.00 96.62 106 ALA A CA 1
ATOM 776 C C . ALA A 1 106 ? -7.369 5.548 -3.433 1.00 96.62 106 ALA A C 1
ATOM 778 O O . ALA A 1 106 ? -6.723 5.217 -4.425 1.00 96.62 106 ALA A O 1
ATOM 779 N N . LEU A 1 107 ? -7.519 4.734 -2.391 1.00 97.88 107 LEU A N 1
ATOM 780 C CA . LEU A 1 107 ? -6.937 3.398 -2.297 1.00 97.88 107 LEU A CA 1
ATOM 781 C C . LEU A 1 107 ? -8.048 2.357 -2.132 1.00 97.88 107 LEU A C 1
ATOM 783 O O . LEU A 1 107 ? -8.978 2.528 -1.338 1.00 97.88 107 LEU A O 1
ATOM 787 N N . ARG A 1 108 ? -7.981 1.273 -2.907 1.00 98.06 108 ARG A N 1
ATOM 788 C CA . ARG A 1 108 ? -8.982 0.200 -2.886 1.00 98.06 108 ARG A CA 1
ATOM 789 C C . ARG A 1 108 ? -8.318 -1.170 -2.843 1.00 98.06 108 ARG A C 1
ATOM 791 O O . ARG A 1 108 ? -7.508 -1.469 -3.717 1.00 98.06 108 ARG A O 1
ATOM 798 N N . ASN A 1 109 ? -8.770 -2.015 -1.918 1.00 98.00 109 ASN A N 1
ATOM 799 C CA . ASN A 1 109 ? -8.338 -3.401 -1.725 1.00 98.00 109 ASN A CA 1
ATOM 800 C C . ASN A 1 109 ? -6.839 -3.508 -1.427 1.00 98.00 109 ASN A C 1
ATOM 802 O O . ASN A 1 109 ? -6.036 -3.834 -2.302 1.00 98.00 109 ASN A O 1
ATOM 806 N N . LEU A 1 110 ? -6.477 -3.214 -0.184 1.00 97.75 110 LEU A N 1
ATOM 807 C CA . LEU A 1 110 ? -5.124 -3.368 0.332 1.00 97.75 110 LEU A CA 1
ATOM 808 C C . LEU A 1 110 ? -5.075 -4.616 1.212 1.00 97.75 110 LEU A C 1
ATOM 810 O O . LEU A 1 110 ? -5.810 -4.708 2.192 1.00 97.75 110 LEU A O 1
ATOM 814 N N . ALA A 1 111 ? -4.209 -5.559 0.862 1.00 97.56 111 ALA A N 1
ATOM 815 C CA . ALA A 1 111 ? -3.964 -6.774 1.623 1.00 97.56 111 ALA A CA 1
ATOM 816 C C . ALA A 1 111 ? -2.482 -6.862 1.988 1.00 97.56 111 ALA A C 1
ATOM 818 O O . ALA A 1 111 ? -1.611 -6.857 1.115 1.00 97.56 111 ALA A O 1
ATOM 819 N N . ILE A 1 112 ? -2.189 -6.973 3.280 1.00 96.06 112 ILE A N 1
ATOM 820 C CA . ILE A 1 112 ? -0.814 -6.980 3.787 1.00 96.06 112 ILE A CA 1
ATOM 821 C C . ILE A 1 112 ? -0.554 -8.267 4.591 1.00 96.06 112 ILE A C 1
ATOM 823 O O . ILE A 1 112 ? -0.568 -8.243 5.822 1.00 96.06 112 ILE A O 1
ATOM 827 N N . PRO A 1 113 ? -0.376 -9.423 3.918 1.00 93.75 113 PRO A N 1
ATOM 828 C CA . PRO A 1 113 ? -0.031 -10.686 4.582 1.00 93.75 113 PRO A CA 1
ATOM 829 C C . PRO A 1 113 ? 1.423 -10.772 5.061 1.00 93.75 113 PRO A C 1
ATOM 831 O O . PRO A 1 113 ? 1.741 -11.605 5.907 1.00 93.75 113 PRO A O 1
ATOM 834 N N . GLY A 1 114 ? 2.304 -9.924 4.537 1.00 93.69 114 GLY A N 1
ATOM 835 C CA . GLY A 1 114 ? 3.729 -9.914 4.835 1.00 93.69 114 GLY A CA 1
ATOM 836 C C . GLY A 1 114 ? 4.116 -9.110 6.078 1.00 93.69 114 GLY A C 1
ATOM 837 O O . GLY A 1 114 ? 3.369 -8.997 7.052 1.00 93.69 114 GLY A O 1
ATOM 838 N N . ARG A 1 115 ? 5.336 -8.558 6.062 1.00 96.25 115 ARG A N 1
ATOM 839 C CA . ARG A 1 115 ? 5.826 -7.650 7.111 1.00 96.25 115 ARG A CA 1
ATOM 840 C C . ARG A 1 115 ? 6.016 -6.248 6.565 1.00 96.25 115 ARG A C 1
ATOM 842 O O . ARG A 1 115 ? 6.884 -6.063 5.715 1.00 96.25 115 ARG A O 1
ATOM 849 N N . CYS A 1 116 ? 5.267 -5.271 7.063 1.00 95.25 116 CYS A N 1
ATOM 850 C CA . CYS A 1 116 ? 5.272 -3.948 6.443 1.00 95.25 116 CYS A CA 1
ATOM 851 C C . CYS A 1 116 ? 5.202 -2.781 7.412 1.00 95.25 116 CYS A C 1
ATOM 853 O O . CYS A 1 116 ? 4.527 -2.856 8.435 1.00 95.25 116 CYS A O 1
ATOM 855 N N . THR A 1 117 ? 5.810 -1.676 7.001 1.00 97.88 117 THR A N 1
ATOM 856 C CA . THR A 1 117 ? 5.500 -0.344 7.515 1.00 97.88 117 THR A CA 1
ATOM 857 C C . THR A 1 117 ? 4.801 0.428 6.405 1.00 97.88 117 THR A C 1
ATOM 859 O O . THR A 1 117 ? 5.306 0.472 5.284 1.00 97.88 117 THR A O 1
ATOM 862 N N . VAL A 1 118 ? 3.630 0.988 6.692 1.00 97.62 118 VAL A N 1
ATOM 863 C CA . VAL A 1 118 ? 2.860 1.790 5.737 1.00 97.62 118 VAL A CA 1
ATOM 864 C C . VAL A 1 118 ? 2.534 3.135 6.359 1.00 97.62 118 VAL A C 1
ATOM 866 O O . VAL A 1 118 ? 1.953 3.189 7.441 1.00 97.62 118 VAL A O 1
ATOM 869 N N . GLU A 1 119 ? 2.869 4.211 5.664 1.00 98.12 119 GLU A N 1
ATOM 870 C CA . GLU A 1 119 ? 2.595 5.571 6.111 1.00 98.12 119 GLU A CA 1
ATOM 871 C C . GLU A 1 119 ? 1.812 6.335 5.044 1.00 98.12 119 GLU A C 1
ATOM 873 O O . GLU A 1 119 ? 2.137 6.310 3.856 1.00 98.12 119 GLU A O 1
ATOM 878 N N . HIS A 1 120 ? 0.747 7.004 5.479 1.00 97.19 120 HIS A N 1
ATOM 879 C CA . HIS A 1 120 ? -0.066 7.886 4.655 1.00 97.19 120 HIS A CA 1
ATOM 880 C C . HIS A 1 120 ? -0.149 9.262 5.310 1.00 97.19 120 HIS A C 1
ATOM 882 O O . HIS A 1 120 ? -0.683 9.385 6.416 1.00 97.19 120 HIS A O 1
ATOM 888 N N . VAL A 1 121 ? 0.313 10.303 4.619 1.00 97.06 121 VAL A N 1
ATOM 889 C CA . VAL A 1 121 ? 0.239 11.672 5.146 1.00 97.06 121 VAL A CA 1
ATOM 890 C C . VAL A 1 121 ? -1.170 12.238 4.955 1.00 97.06 121 VAL A C 1
ATOM 892 O O . VAL A 1 121 ? -1.841 12.541 5.938 1.00 97.06 121 VAL A O 1
ATOM 895 N N . ALA A 1 1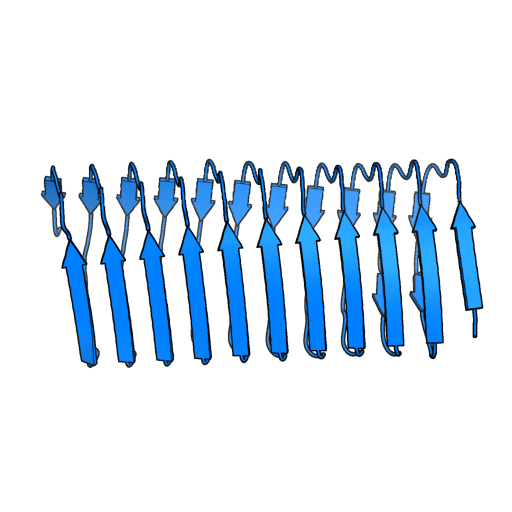22 ? -1.667 12.310 3.720 1.00 96.81 122 ALA A N 1
ATOM 896 C CA . ALA A 1 122 ? -3.005 12.810 3.415 1.00 96.81 122 ALA A CA 1
ATOM 897 C C . ALA A 1 122 ? -3.737 11.876 2.445 1.00 96.81 122 ALA A C 1
ATOM 899 O O . ALA A 1 122 ? -3.430 11.834 1.258 1.00 96.81 122 ALA A O 1
ATOM 900 N N . LEU A 1 123 ? -4.729 11.137 2.945 1.00 97.06 123 LEU A N 1
ATOM 901 C CA . LEU A 1 123 ? -5.521 10.197 2.153 1.00 97.06 123 LEU A CA 1
ATOM 902 C C . LEU A 1 123 ? -7.006 10.559 2.187 1.00 97.06 123 LEU A C 1
ATOM 904 O O . LEU A 1 123 ? -7.617 10.610 3.252 1.00 97.06 123 LEU A O 1
ATOM 908 N N . SER A 1 124 ? -7.628 10.763 1.025 1.00 97.69 124 SER A N 1
ATOM 909 C CA . SER A 1 124 ? -9.062 11.085 0.994 1.00 97.69 124 SER A CA 1
ATOM 910 C C . SER A 1 124 ? -9.916 9.853 1.306 1.00 97.69 124 SER A C 1
ATOM 912 O O . SER A 1 124 ? -10.789 9.899 2.172 1.00 97.69 124 SER A O 1
ATOM 914 N N . ALA A 1 125 ? -9.673 8.723 0.635 1.00 97.94 125 ALA A N 1
ATOM 915 C CA . ALA A 1 125 ? -10.488 7.526 0.829 1.00 97.94 125 ALA A CA 1
ATOM 916 C C . ALA A 1 125 ? -9.695 6.219 0.752 1.00 97.94 125 ALA A C 1
ATOM 918 O O . ALA A 1 125 ? -9.015 5.940 -0.235 1.00 97.94 125 ALA A O 1
ATOM 919 N N . LEU A 1 126 ? -9.899 5.355 1.745 1.00 98.38 126 LEU A N 1
ATOM 920 C CA . LEU A 1 126 ? -9.434 3.973 1.751 1.00 98.38 126 LEU A CA 1
ATOM 921 C C . LEU A 1 126 ? -10.625 3.020 1.867 1.00 98.38 126 LEU A C 1
ATOM 923 O O . LEU A 1 126 ? -11.456 3.129 2.771 1.00 98.38 126 LEU A O 1
ATOM 927 N N . ARG A 1 127 ? -10.716 2.069 0.937 1.00 98.50 127 ARG A N 1
ATOM 928 C CA . ARG A 1 127 ? -11.746 1.027 0.942 1.00 98.50 127 ARG A CA 1
ATOM 929 C C . ARG A 1 127 ? -11.099 -0.348 0.967 1.00 98.50 127 ARG A C 1
ATOM 931 O O . ARG A 1 127 ? -10.378 -0.688 0.035 1.00 98.50 127 ARG A O 1
ATOM 938 N N . ASN A 1 128 ? -11.469 -1.146 1.962 1.00 98.44 128 ASN A N 1
ATOM 939 C CA . ASN A 1 128 ? -10.972 -2.487 2.239 1.00 98.44 128 ASN A CA 1
ATOM 940 C C . ASN A 1 128 ? -9.466 -2.500 2.509 1.00 98.44 128 ASN A C 1
ATOM 942 O O . ASN A 1 128 ? -8.657 -2.561 1.581 1.00 98.44 128 ASN A O 1
ATOM 946 N N . LEU A 1 129 ? -9.113 -2.482 3.787 1.00 98.31 129 LEU A N 1
ATOM 947 C CA . LEU A 1 129 ? -7.765 -2.740 4.269 1.00 98.31 129 LEU A CA 1
ATOM 948 C C . LEU A 1 129 ? -7.793 -3.999 5.138 1.00 98.31 129 LEU A C 1
ATOM 950 O O . LEU A 1 129 ? -8.490 -4.029 6.148 1.00 98.31 129 LEU A O 1
ATOM 954 N N . ALA A 1 130 ? -7.038 -5.017 4.737 1.00 98.19 130 ALA A N 1
ATOM 955 C CA . ALA A 1 130 ? -6.869 -6.263 5.469 1.00 98.19 130 ALA A CA 1
ATOM 956 C C . ALA A 1 130 ? -5.395 -6.458 5.834 1.00 98.19 130 ALA A C 1
ATOM 958 O O . ALA A 1 130 ? -4.517 -6.436 4.965 1.00 98.19 130 ALA A O 1
ATOM 959 N N . ILE A 1 131 ? -5.120 -6.687 7.117 1.00 97.25 131 ILE A N 1
ATOM 960 C CA . ILE A 1 131 ? -3.758 -6.842 7.642 1.00 97.25 131 ILE A CA 1
ATOM 961 C C . ILE A 1 131 ? -3.606 -8.202 8.346 1.00 97.25 131 ILE A C 1
ATOM 963 O O . ILE A 1 131 ? -3.607 -8.271 9.578 1.00 97.25 131 ILE A O 1
ATOM 967 N N . PRO A 1 132 ? -3.497 -9.310 7.587 1.00 95.00 132 PRO A N 1
ATOM 968 C CA . PRO A 1 132 ? -3.216 -10.632 8.153 1.00 95.00 132 PRO A CA 1
ATOM 969 C C . PRO A 1 132 ? -1.766 -10.810 8.620 1.00 95.00 132 PRO A C 1
ATOM 971 O O . PRO A 1 132 ? -1.477 -11.708 9.408 1.00 95.00 132 PRO A O 1
ATOM 974 N N . GLY A 1 133 ? -0.850 -9.965 8.147 1.00 94.12 133 GLY A N 1
ATOM 975 C CA . GLY A 1 133 ? 0.575 -10.046 8.434 1.00 94.12 133 GLY A CA 1
ATOM 976 C C . GLY A 1 133 ? 1.015 -9.372 9.734 1.00 94.12 133 GLY A C 1
ATOM 977 O O . GLY A 1 133 ? 0.253 -9.221 10.693 1.00 94.12 133 GLY A O 1
ATOM 978 N N . ARG A 1 134 ? 2.294 -8.975 9.771 1.00 96.88 134 ARG A N 1
ATOM 979 C CA . ARG A 1 134 ? 2.863 -8.170 10.864 1.00 96.88 134 ARG A CA 1
ATOM 980 C C . ARG A 1 134 ? 3.162 -6.762 10.387 1.00 96.88 134 ARG A C 1
ATOM 982 O O . ARG A 1 134 ? 4.107 -6.590 9.617 1.00 96.88 134 ARG A O 1
ATOM 989 N N . CYS A 1 135 ? 2.401 -5.766 10.823 1.00 95.69 135 CYS A N 1
ATOM 990 C CA . CYS A 1 135 ? 2.528 -4.435 10.233 1.00 95.69 135 CYS A CA 1
ATOM 991 C C . CYS A 1 135 ? 2.446 -3.287 11.230 1.00 95.69 135 CYS A C 1
ATOM 993 O O . CYS A 1 135 ? 1.817 -3.402 12.279 1.00 95.69 135 CYS A O 1
ATOM 995 N N . THR A 1 136 ? 3.019 -2.160 10.833 1.00 98.12 136 THR A N 1
ATOM 996 C CA . THR A 1 136 ? 2.737 -0.849 11.413 1.00 98.12 136 THR A CA 1
ATOM 997 C C . THR A 1 136 ? 2.104 0.006 10.327 1.00 98.12 136 THR A C 1
ATOM 999 O O . THR A 1 136 ? 2.678 0.134 9.247 1.00 98.12 136 THR A O 1
ATOM 1002 N N . VAL A 1 137 ? 0.925 0.564 10.586 1.00 98.19 137 VAL A N 1
ATOM 1003 C CA . VAL A 1 137 ? 0.227 1.448 9.648 1.00 98.19 137 VAL A CA 1
ATOM 1004 C C . VAL A 1 137 ? -0.048 2.778 10.326 1.00 98.19 137 VAL A C 1
ATOM 1006 O O . VAL A 1 137 ? -0.634 2.810 11.405 1.00 98.19 137 VAL A O 1
ATOM 1009 N N . LYS A 1 138 ? 0.353 3.876 9.692 1.00 98.56 138 LYS A N 1
ATOM 1010 C CA . LYS A 1 138 ? 0.115 5.230 10.187 1.00 98.56 138 LYS A CA 1
ATOM 1011 C C . LYS A 1 138 ? -0.634 6.055 9.156 1.00 98.56 138 LYS A C 1
ATOM 1013 O O . LYS A 1 138 ? -0.275 6.080 7.981 1.00 98.56 138 LYS A O 1
ATOM 1018 N N . HIS A 1 139 ? -1.657 6.759 9.617 1.00 98.25 139 HIS A N 1
ATOM 1019 C CA . HIS A 1 139 ? -2.388 7.746 8.839 1.00 98.25 139 HIS A CA 1
ATOM 1020 C C . HIS A 1 139 ? -2.385 9.079 9.581 1.00 98.25 139 HIS A C 1
ATOM 1022 O O . HIS A 1 139 ? -2.987 9.193 10.650 1.00 98.25 139 HIS A O 1
ATOM 1028 N N . THR A 1 140 ? -1.763 10.102 9.005 1.00 98.31 140 THR A N 1
ATOM 1029 C CA . THR A 1 140 ? -1.784 11.445 9.596 1.00 98.31 140 THR A CA 1
ATOM 1030 C C . THR A 1 140 ? -3.154 12.090 9.388 1.00 98.31 140 THR A C 1
ATOM 1032 O O . THR A 1 140 ? -3.823 12.441 10.357 1.00 98.31 140 THR A O 1
ATOM 1035 N N . ALA A 1 141 ? -3.631 12.164 8.147 1.00 98.12 141 ALA A N 1
ATOM 1036 C CA . ALA A 1 141 ? -4.970 12.636 7.818 1.00 98.12 141 ALA A CA 1
ATOM 1037 C C . ALA A 1 141 ? -5.674 11.652 6.877 1.00 98.12 141 ALA A C 1
ATOM 1039 O O . ALA A 1 141 ? -5.204 11.378 5.772 1.00 98.12 141 ALA A O 1
ATOM 1040 N N . LEU A 1 142 ? -6.823 11.131 7.310 1.00 98.31 142 LEU A N 1
ATOM 1041 C CA . LEU A 1 142 ? -7.675 10.249 6.517 1.00 98.31 142 LEU A CA 1
ATOM 1042 C C . LEU A 1 142 ? -9.128 10.727 6.564 1.00 98.31 142 LEU A C 1
ATOM 1044 O O . LEU A 1 142 ? -9.735 10.807 7.632 1.00 98.31 142 LEU A O 1
ATOM 1048 N N . SER A 1 143 ? -9.728 11.041 5.414 1.00 98.25 143 SER A N 1
ATOM 1049 C CA . SER A 1 143 ? -11.130 11.480 5.414 1.00 98.25 143 SER A CA 1
ATOM 1050 C C . SER A 1 143 ? -12.075 10.298 5.642 1.00 98.25 143 SER A C 1
ATOM 1052 O O . SER A 1 143 ? -12.912 10.345 6.541 1.00 98.25 143 SER A O 1
ATOM 1054 N N . ALA A 1 144 ? -11.930 9.205 4.891 1.00 98.25 144 ALA A N 1
ATOM 1055 C CA . ALA A 1 144 ? -12.813 8.049 5.032 1.00 98.25 144 ALA A CA 1
ATOM 1056 C C . ALA A 1 144 ? -12.080 6.708 4.937 1.00 98.25 144 ALA A C 1
ATOM 1058 O O . ALA A 1 144 ? -11.358 6.444 3.975 1.00 98.25 144 ALA A O 1
ATOM 1059 N N . LEU A 1 145 ? -12.366 5.821 5.890 1.00 98.56 145 LEU A N 1
ATOM 1060 C CA . LEU A 1 145 ? -11.983 4.415 5.870 1.00 98.56 145 LEU A CA 1
ATOM 1061 C C . LEU A 1 145 ? -13.231 3.535 5.908 1.00 98.56 145 LEU A C 1
ATOM 1063 O O . LEU A 1 145 ? -14.043 3.605 6.831 1.00 98.56 145 LEU A O 1
ATOM 1067 N N . ARG A 1 146 ? -13.390 2.693 4.888 1.00 98.12 146 ARG A N 1
ATOM 1068 C CA . ARG A 1 146 ? -14.469 1.709 4.804 1.00 98.12 146 ARG A CA 1
ATOM 1069 C C . ARG A 1 146 ? -13.877 0.309 4.804 1.00 98.12 146 ARG A C 1
ATOM 1071 O O . ARG A 1 146 ? -13.261 -0.072 3.814 1.00 98.12 146 ARG A O 1
ATOM 1078 N N . ASN A 1 147 ? -14.167 -0.446 5.854 1.00 98.50 147 ASN A N 1
ATOM 1079 C CA . ASN A 1 147 ? -13.683 -1.786 6.158 1.00 98.50 147 ASN A CA 1
ATOM 1080 C C . ASN A 1 147 ? -12.184 -1.811 6.477 1.00 98.50 147 ASN A C 1
ATOM 1082 O O . ASN A 1 147 ? -11.344 -1.753 5.575 1.00 98.50 147 ASN A O 1
ATOM 1086 N N . LEU A 1 148 ? -11.881 -1.939 7.764 1.00 98.38 148 LEU A N 1
ATOM 1087 C CA . LEU A 1 148 ? -10.562 -2.275 8.279 1.00 98.38 148 LEU A CA 1
ATOM 1088 C C . LEU A 1 148 ? -10.660 -3.606 9.021 1.00 98.38 148 LEU A C 1
ATOM 1090 O O . LEU A 1 148 ? -11.433 -3.729 9.970 1.00 98.38 148 LEU A O 1
ATOM 1094 N N . GLU A 1 149 ? -9.870 -4.578 8.586 1.00 98.38 149 GLU A N 1
ATOM 1095 C CA . GLU A 1 149 ? -9.781 -5.894 9.200 1.00 98.38 149 GLU A CA 1
ATOM 1096 C C . GLU A 1 149 ? -8.337 -6.196 9.604 1.00 98.38 149 GLU A C 1
ATOM 1098 O O . GLU A 1 149 ? -7.414 -6.122 8.787 1.00 98.38 149 GLU A O 1
ATOM 1103 N N . ILE A 1 150 ? -8.130 -6.558 10.869 1.00 97.69 150 ILE A N 1
ATOM 1104 C CA . ILE A 1 150 ? -6.804 -6.874 11.408 1.00 97.69 150 ILE A CA 1
ATOM 1105 C C . ILE A 1 150 ? -6.811 -8.279 12.025 1.00 97.69 150 ILE A C 1
ATOM 1107 O O . ILE A 1 150 ? -6.936 -8.419 13.243 1.00 97.69 150 ILE A O 1
ATOM 1111 N N . PRO A 1 151 ? -6.676 -9.336 11.203 1.00 95.62 151 PRO A N 1
ATOM 1112 C CA . PRO A 1 151 ? -6.499 -10.703 11.694 1.00 95.62 151 PRO A CA 1
ATOM 1113 C C . PRO A 1 151 ? -5.066 -11.008 12.149 1.00 95.62 151 PRO A C 1
ATOM 1115 O O . PRO A 1 151 ? -4.841 -11.963 12.889 1.00 95.62 151 PRO A O 1
ATOM 1118 N N . GLY A 1 152 ? -4.090 -10.201 11.730 1.00 94.25 152 GLY A N 1
ATOM 1119 C CA . GLY A 1 152 ? -2.675 -10.395 12.026 1.00 94.25 152 GLY A CA 1
ATOM 1120 C C . GLY A 1 152 ? -2.194 -9.764 13.333 1.00 94.25 152 GLY A C 1
ATOM 1121 O O . GLY A 1 152 ? -2.951 -9.558 14.285 1.00 94.25 152 GLY A O 1
ATOM 1122 N N . ARG A 1 153 ? -0.890 -9.454 13.371 1.00 96.75 153 ARG A N 1
ATOM 1123 C CA . ARG A 1 153 ? -0.266 -8.692 14.463 1.00 96.75 153 ARG A CA 1
ATOM 1124 C C . ARG A 1 153 ? 0.066 -7.280 14.007 1.00 96.75 153 ARG A C 1
ATOM 1126 O O . ARG A 1 153 ? 1.044 -7.109 13.285 1.00 96.75 153 ARG A O 1
ATOM 1133 N N . CYS A 1 154 ? -0.702 -6.277 14.410 1.00 96.56 154 CYS A N 1
ATOM 1134 C CA . CYS A 1 154 ? -0.542 -4.945 13.828 1.00 96.56 154 CYS A CA 1
ATOM 1135 C C . CYS A 1 154 ? -0.689 -3.806 14.833 1.00 96.56 154 CYS A C 1
ATOM 1137 O O . CYS A 1 154 ? -1.526 -3.870 15.730 1.00 96.56 154 CYS A O 1
ATOM 1139 N N . THR A 1 155 ? 0.090 -2.747 14.628 1.00 98.19 155 THR A N 1
ATOM 1140 C CA . THR A 1 155 ? -0.157 -1.433 15.223 1.00 98.19 155 THR A CA 1
ATOM 1141 C C . THR A 1 155 ? -0.716 -0.510 14.148 1.00 98.19 155 THR A C 1
ATOM 1143 O O . THR A 1 155 ? -0.092 -0.348 13.100 1.00 98.19 155 THR A O 1
ATOM 1146 N N . VAL A 1 156 ? -1.875 0.094 14.399 1.00 98.31 156 VAL A N 1
ATOM 1147 C CA . VAL A 1 156 ? -2.499 1.078 13.509 1.00 98.31 156 VAL A CA 1
ATOM 1148 C C . VAL A 1 156 ? -2.707 2.381 14.260 1.00 98.31 156 VAL A C 1
ATOM 1150 O O . VAL A 1 156 ? -3.326 2.401 15.321 1.00 98.31 156 VAL A O 1
ATOM 1153 N N . GLU A 1 157 ? -2.220 3.477 13.695 1.00 98.56 157 GLU A N 1
ATOM 1154 C CA . GLU A 1 157 ? -2.363 4.811 14.266 1.00 98.56 157 GLU A CA 1
ATOM 1155 C C . GLU A 1 157 ? -3.040 5.746 13.269 1.00 98.56 157 GLU A C 1
ATOM 1157 O O . GLU A 1 157 ? -2.655 5.837 12.102 1.00 98.56 157 GLU A O 1
ATOM 1162 N N . HIS A 1 158 ? -4.046 6.471 13.746 1.00 98.31 158 HIS A N 1
ATOM 1163 C CA . HIS A 1 158 ? -4.703 7.542 13.016 1.00 98.31 158 HIS A CA 1
ATOM 1164 C C . HIS A 1 158 ? -4.610 8.833 13.825 1.00 98.31 158 HIS A C 1
ATOM 1166 O O . HIS A 1 158 ? -5.196 8.928 14.906 1.00 98.31 158 HIS A O 1
ATOM 1172 N N . THR A 1 159 ? -3.929 9.848 13.297 1.00 98.44 159 THR A N 1
ATOM 1173 C CA . THR A 1 159 ? -3.888 11.164 13.946 1.00 98.44 159 THR A CA 1
ATOM 1174 C C . THR A 1 159 ? -5.223 11.882 13.760 1.00 98.44 159 THR A C 1
ATOM 1176 O O . THR A 1 159 ? -5.868 12.236 14.743 1.00 98.44 159 THR A O 1
ATOM 1179 N N . ALA A 1 160 ? -5.702 12.015 12.522 1.00 98.31 160 ALA A N 1
ATOM 1180 C CA . ALA A 1 160 ? -7.023 12.554 12.215 1.00 98.31 160 ALA A CA 1
ATOM 1181 C C . ALA A 1 160 ? -7.781 11.635 11.247 1.00 98.31 160 ALA A C 1
ATOM 1183 O O . ALA A 1 160 ? -7.351 11.412 10.114 1.00 98.31 160 ALA A O 1
ATOM 1184 N N . LEU A 1 161 ? -8.935 11.123 11.681 1.00 98.38 161 LEU A N 1
ATOM 1185 C CA . LEU A 1 161 ? -9.840 10.305 10.877 1.00 98.38 161 LEU A CA 1
ATOM 1186 C C . LEU A 1 161 ? -11.263 10.866 10.938 1.00 98.38 161 LEU A C 1
ATOM 1188 O O . LEU A 1 161 ? -11.862 10.957 12.007 1.00 98.38 161 LEU A O 1
ATOM 1192 N N . SER A 1 162 ? -11.842 11.243 9.794 1.00 98.25 162 SER A N 1
ATOM 1193 C CA . SER A 1 162 ? -13.215 11.777 9.813 1.00 98.25 162 SER A CA 1
ATOM 1194 C C . SER A 1 162 ? -14.260 10.667 9.938 1.00 98.25 162 SER A C 1
ATOM 1196 O O . SER A 1 162 ? -15.151 10.764 10.775 1.00 98.25 162 SER A O 1
ATOM 1198 N N . ALA A 1 163 ? -14.159 9.586 9.166 1.00 98.06 163 ALA A N 1
ATOM 1199 C CA . ALA A 1 163 ? -15.120 8.490 9.256 1.00 98.06 163 ALA A CA 1
ATOM 1200 C C . ALA A 1 163 ? -14.457 7.119 9.128 1.00 98.06 163 ALA A C 1
ATOM 1202 O O . ALA A 1 163 ? -13.736 6.856 8.166 1.00 98.06 163 ALA A O 1
ATOM 1203 N N . LEU A 1 164 ? -14.791 6.224 10.055 1.00 98.25 164 LEU A N 1
ATOM 1204 C CA . LEU A 1 164 ? -14.483 4.803 9.993 1.00 98.25 164 LEU A CA 1
ATOM 1205 C C . LEU A 1 164 ? -15.783 3.999 9.981 1.00 98.25 164 LEU A C 1
ATOM 1207 O O . LEU A 1 164 ? -16.612 4.115 10.882 1.00 98.25 164 LEU A O 1
ATOM 1211 N N . ARG A 1 165 ? -15.965 3.175 8.951 1.00 98.25 165 ARG A N 1
ATOM 1212 C CA . ARG A 1 165 ? -17.078 2.228 8.854 1.00 98.25 165 ARG A CA 1
ATOM 1213 C C . ARG A 1 165 ? -16.536 0.810 8.800 1.00 98.25 165 ARG A C 1
ATOM 1215 O O . ARG A 1 165 ? -15.795 0.507 7.873 1.00 98.25 165 ARG A O 1
ATOM 1222 N N . ASN A 1 166 ? -17.009 -0.038 9.704 1.00 98.31 166 ASN A N 1
ATOM 1223 C CA . ASN A 1 166 ? -16.626 -1.430 9.909 1.00 98.31 166 ASN A CA 1
ATOM 1224 C C . ASN A 1 166 ? -15.149 -1.574 10.298 1.00 98.31 166 ASN A C 1
ATOM 1226 O O . ASN A 1 166 ? -14.261 -1.565 9.443 1.00 98.31 166 ASN A O 1
ATOM 1230 N N . LEU A 1 167 ? -14.913 -1.734 11.594 1.00 97.94 167 LEU A N 1
ATOM 1231 C CA . LEU A 1 167 ? -13.626 -2.080 12.175 1.00 97.94 167 LEU A CA 1
ATOM 1232 C C . LEU A 1 167 ? -13.733 -3.469 12.806 1.00 97.94 167 LEU A C 1
ATOM 1234 O O . LEU A 1 167 ? -14.492 -3.652 13.753 1.00 97.94 167 LEU A O 1
ATOM 1238 N N . ALA A 1 168 ? -12.979 -4.433 12.283 1.00 98.06 168 ALA A N 1
ATOM 1239 C CA . ALA A 1 168 ? -12.942 -5.804 12.776 1.00 98.06 168 ALA A CA 1
ATOM 1240 C C . ALA A 1 168 ? -11.516 -6.182 13.187 1.00 98.06 168 ALA A C 1
ATOM 1242 O O . ALA A 1 168 ? -10.584 -6.139 12.384 1.00 98.06 168 ALA A O 1
ATOM 1243 N N . LEU A 1 169 ? -11.342 -6.571 14.446 1.00 97.75 169 LEU A N 1
ATOM 1244 C CA . LEU A 1 169 ? -10.040 -6.829 15.057 1.00 97.75 169 LEU A CA 1
ATOM 1245 C C . LEU A 1 169 ? -9.943 -8.263 15.620 1.00 97.75 169 LEU A C 1
ATOM 1247 O O . LEU A 1 169 ? -9.911 -8.438 16.839 1.00 97.75 169 LEU A O 1
ATOM 1251 N N . PRO A 1 170 ? -9.931 -9.310 14.769 1.00 96.88 170 PRO A N 1
ATOM 1252 C CA . PRO A 1 170 ? -9.822 -10.699 15.228 1.00 96.88 170 PRO A CA 1
ATOM 1253 C C . PRO A 1 170 ? -8.413 -11.133 15.657 1.00 96.88 170 PRO A C 1
ATOM 1255 O O . PRO A 1 170 ? -8.259 -12.180 16.281 1.00 96.88 170 PRO A O 1
ATOM 1258 N N . GLY A 1 171 ? -7.380 -10.353 15.337 1.00 95.94 171 GLY A N 1
ATOM 1259 C CA . GLY A 1 171 ? -5.981 -10.692 15.591 1.00 95.94 171 GLY A CA 1
ATOM 1260 C C . GLY A 1 171 ? -5.431 -10.239 16.947 1.00 95.94 171 GLY A C 1
ATOM 1261 O O . GLY A 1 171 ? -6.103 -10.264 17.980 1.00 95.94 171 GLY A O 1
ATOM 1262 N N . ARG A 1 172 ? -4.152 -9.838 16.949 1.00 97.31 172 ARG A N 1
ATOM 1263 C CA . ARG A 1 172 ? -3.500 -9.185 18.097 1.00 97.31 172 ARG A CA 1
ATOM 1264 C C . ARG A 1 172 ? -3.010 -7.810 17.697 1.00 97.31 172 ARG A C 1
ATOM 1266 O O . ARG A 1 172 ? -2.098 -7.711 16.884 1.00 97.31 172 ARG A O 1
ATOM 1273 N N . CYS A 1 173 ? -3.580 -6.753 18.246 1.00 96.44 173 CYS A N 1
ATOM 1274 C CA . CYS A 1 173 ? -3.353 -5.439 17.670 1.00 96.44 173 CYS A CA 1
ATOM 1275 C C . CYS A 1 173 ? -3.434 -4.288 18.660 1.00 96.44 173 CYS A C 1
ATOM 1277 O O . CYS A 1 173 ? -4.061 -4.386 19.709 1.00 96.44 173 CYS A O 1
ATOM 1279 N N . THR A 1 174 ? -2.817 -3.179 18.282 1.00 98.19 174 THR A N 1
ATOM 1280 C CA . THR A 1 174 ? -2.997 -1.892 18.945 1.00 98.19 174 THR A CA 1
ATOM 1281 C C . THR A 1 174 ? -3.560 -0.936 17.912 1.00 98.19 174 THR A C 1
ATOM 1283 O O . THR A 1 174 ? -2.946 -0.740 16.867 1.00 98.19 174 THR A O 1
ATOM 1286 N N . VAL A 1 175 ? -4.722 -0.351 18.180 1.00 98.12 175 VAL A N 1
ATOM 1287 C CA . VAL A 1 175 ? -5.325 0.666 17.317 1.00 98.12 175 VA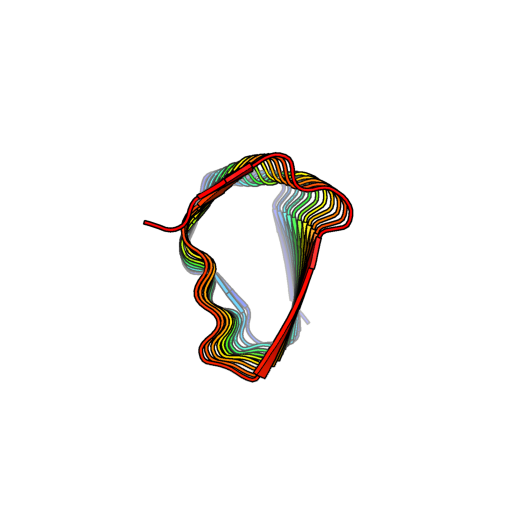L A CA 1
ATOM 1288 C C . VAL A 1 175 ? -5.479 1.948 18.115 1.00 98.12 175 VAL A C 1
ATOM 1290 O O . VAL A 1 175 ? -6.154 1.970 19.141 1.00 98.12 175 VAL A O 1
ATOM 1293 N N . LYS A 1 176 ? -4.856 3.024 17.645 1.00 98.50 176 LYS A N 1
ATOM 1294 C CA . LYS A 1 176 ? -4.927 4.339 18.276 1.00 98.50 176 LYS A CA 1
ATOM 1295 C C . LYS A 1 176 ? -5.541 5.347 17.319 1.00 98.50 176 LYS A C 1
ATOM 1297 O O . LYS A 1 176 ? -5.094 5.495 16.185 1.00 98.50 176 LYS A O 1
ATOM 1302 N N . HIS A 1 177 ? -6.522 6.087 17.811 1.00 98.12 177 HIS A N 1
ATOM 1303 C CA . HIS A 1 177 ? -7.077 7.253 17.147 1.00 98.12 177 HIS A CA 1
ATOM 1304 C C . HIS A 1 177 ? -6.873 8.478 18.035 1.00 98.12 177 HIS A C 1
ATOM 1306 O O . HIS A 1 177 ? -7.401 8.531 19.146 1.00 98.12 177 HIS A O 1
ATOM 1312 N N . THR A 1 178 ? -6.136 9.476 17.554 1.00 98.25 178 THR A N 1
ATOM 1313 C CA . THR A 1 178 ? -6.013 10.752 18.269 1.00 98.25 178 THR A CA 1
ATOM 1314 C C . THR A 1 178 ? -7.300 11.564 18.106 1.00 98.25 178 THR A C 1
ATOM 1316 O O . THR A 1 178 ? -7.920 11.929 19.096 1.00 98.25 178 THR A O 1
ATOM 1319 N N . ALA A 1 179 ? -7.779 11.757 16.876 1.00 98.00 179 ALA A N 1
ATOM 1320 C CA . ALA A 1 179 ? -9.079 12.365 16.604 1.00 98.00 179 ALA A CA 1
ATOM 1321 C C . ALA A 1 179 ? -9.884 11.520 15.607 1.00 98.00 179 ALA A C 1
ATOM 1323 O O . ALA A 1 179 ? -9.481 11.355 14.454 1.00 98.00 179 ALA A O 1
ATOM 1324 N N . LEU A 1 180 ? -11.036 11.002 16.040 1.00 98.06 180 LEU A N 1
ATOM 1325 C CA . LEU A 1 180 ? -11.987 10.262 15.211 1.00 98.06 180 LEU A CA 1
ATOM 1326 C C . LEU A 1 180 ? -13.375 10.904 15.299 1.00 98.06 180 LEU A C 1
ATOM 1328 O O . LEU A 1 180 ? -13.985 10.900 16.362 1.00 98.06 180 LEU A O 1
ATOM 1332 N N . LYS A 1 181 ? -13.922 11.433 14.197 1.00 97.69 181 LYS A N 1
ATOM 1333 C CA . LYS A 1 181 ? -15.267 12.043 14.271 1.00 97.69 181 LYS A CA 1
ATOM 1334 C C . LYS A 1 181 ? -16.367 10.986 14.375 1.00 97.69 181 LYS A C 1
ATOM 1336 O O . LYS A 1 181 ? -17.246 11.103 15.220 1.00 97.69 181 LYS A O 1
ATOM 1341 N N . ALA A 1 182 ? -16.332 9.947 13.542 1.00 97.75 182 ALA A N 1
ATOM 1342 C CA . ALA A 1 182 ? -17.368 8.917 13.550 1.00 97.75 182 ALA A CA 1
ATOM 1343 C C . ALA A 1 182 ? -16.808 7.507 13.351 1.00 97.75 182 ALA A C 1
ATOM 1345 O O . ALA A 1 182 ? -16.101 7.244 12.376 1.00 97.75 182 ALA A O 1
ATOM 1346 N N . LEU A 1 183 ? -17.217 6.588 14.226 1.00 97.62 183 LEU A N 1
ATOM 1347 C CA . LEU A 1 183 ? -17.018 5.149 14.097 1.00 97.62 183 LEU A CA 1
ATOM 1348 C C . LEU A 1 183 ? -18.371 4.447 13.978 1.00 97.62 183 LEU A C 1
ATOM 1350 O O . LEU A 1 183 ? -19.265 4.643 14.802 1.00 97.62 183 LEU A O 1
ATOM 1354 N N . ARG A 1 184 ? -18.526 3.616 12.947 1.00 98.00 184 ARG A N 1
ATOM 1355 C CA . ARG A 1 184 ? -19.682 2.733 12.777 1.00 98.00 184 ARG A CA 1
ATOM 1356 C C . ARG A 1 184 ? -19.232 1.283 12.702 1.00 98.00 184 ARG A C 1
ATOM 1358 O O . ARG A 1 184 ? -18.389 0.990 11.860 1.00 98.00 184 ARG A O 1
ATOM 1365 N N . ASN A 1 185 ? -19.851 0.414 13.494 1.00 97.56 185 ASN A N 1
ATOM 1366 C CA . ASN A 1 185 ? -19.612 -1.028 13.590 1.00 97.56 185 ASN A CA 1
ATOM 1367 C C . ASN A 1 185 ? -18.179 -1.381 14.006 1.00 97.56 185 ASN A C 1
ATOM 1369 O O . ASN A 1 185 ? -17.267 -1.436 13.178 1.00 97.56 185 ASN A O 1
ATOM 1373 N N . LEU A 1 186 ? -18.003 -1.653 15.294 1.00 96.56 186 LEU A N 1
ATOM 1374 C CA . LEU A 1 186 ? -16.760 -2.100 15.906 1.00 96.56 186 LEU A CA 1
ATOM 1375 C C . LEU A 1 186 ? -16.914 -3.531 16.431 1.00 96.56 186 LEU A C 1
ATOM 1377 O O . LEU A 1 186 ? -17.794 -3.799 17.242 1.00 96.56 186 LEU A O 1
ATOM 1381 N N . ALA A 1 187 ? -16.020 -4.423 16.013 1.00 96.94 187 ALA A N 1
ATOM 1382 C CA . ALA A 1 187 ? -15.923 -5.790 16.507 1.00 96.94 187 ALA A CA 1
ATOM 1383 C C . ALA A 1 187 ? -14.477 -6.106 16.908 1.00 96.94 187 ALA A C 1
ATOM 1385 O O . ALA A 1 187 ? -13.556 -5.965 16.103 1.00 96.94 187 ALA A O 1
ATOM 1386 N N . ILE A 1 188 ? -14.275 -6.565 18.146 1.00 96.00 188 ILE A N 1
ATOM 1387 C CA . ILE A 1 188 ? -12.950 -6.898 18.693 1.00 96.00 188 ILE A CA 1
ATOM 1388 C C . ILE A 1 188 ? -12.971 -8.316 19.287 1.00 96.00 188 ILE A C 1
ATOM 1390 O O . ILE A 1 188 ? -12.944 -8.471 20.503 1.00 96.00 188 ILE A O 1
ATOM 1394 N N . PRO A 1 189 ? -13.060 -9.372 18.456 1.00 94.75 189 PRO A N 1
ATOM 1395 C CA . PRO A 1 189 ? -13.016 -10.744 18.963 1.00 94.75 189 PRO A CA 1
ATOM 1396 C C . PRO A 1 189 ? -11.593 -11.201 19.340 1.00 94.75 189 PRO A C 1
ATOM 1398 O O . PRO A 1 189 ? -11.428 -12.216 20.011 1.00 94.75 189 PRO A O 1
ATOM 1401 N N . GLY A 1 190 ? -10.559 -10.478 18.895 1.00 94.69 190 GLY A N 1
ATOM 1402 C CA . GLY A 1 190 ? -9.156 -10.771 19.173 1.00 94.69 190 GLY A CA 1
ATOM 1403 C C . GLY A 1 190 ? -8.611 -10.116 20.445 1.00 94.69 190 GLY A C 1
ATOM 1404 O O . GLY A 1 190 ? -9.318 -9.470 21.214 1.00 94.69 190 GLY A O 1
ATOM 1405 N N . ARG A 1 191 ? -7.295 -10.243 20.657 1.00 96.38 191 ARG A N 1
ATOM 1406 C CA . ARG A 1 191 ? -6.590 -9.577 21.767 1.00 96.38 191 ARG A CA 1
ATOM 1407 C C . ARG A 1 191 ? -6.055 -8.235 21.295 1.00 96.38 191 ARG A C 1
ATOM 1409 O O . ARG A 1 191 ? -4.900 -8.157 20.867 1.00 96.38 191 ARG A O 1
ATOM 1416 N N . CYS A 1 192 ? -6.886 -7.202 21.355 1.00 96.44 192 CYS A N 1
ATOM 1417 C CA . CYS A 1 192 ? -6.491 -5.874 20.914 1.00 96.44 192 CYS A CA 1
ATOM 1418 C C . CYS A 1 192 ? -6.710 -4.790 21.963 1.00 96.44 192 CYS A C 1
ATOM 1420 O O . CYS A 1 192 ? -7.667 -4.827 22.731 1.00 96.44 192 CYS A O 1
ATOM 1422 N N . THR A 1 193 ? -5.839 -3.788 21.921 1.00 97.12 193 THR A N 1
ATOM 1423 C CA . THR A 1 193 ? -6.009 -2.525 22.634 1.00 97.12 193 THR A CA 1
ATOM 1424 C C . THR A 1 193 ? -6.503 -1.487 21.639 1.00 97.12 193 THR A C 1
ATOM 1426 O O . THR A 1 193 ? -5.844 -1.246 20.628 1.00 97.12 193 THR A O 1
ATOM 1429 N N . VAL A 1 194 ? -7.650 -0.869 21.917 1.00 96.94 194 VAL A N 1
ATOM 1430 C CA . VAL A 1 194 ? -8.185 0.232 21.108 1.00 96.94 194 VAL A CA 1
ATOM 1431 C C . VAL A 1 194 ? -8.277 1.477 21.972 1.00 96.94 194 VAL A C 1
ATOM 1433 O O . VAL A 1 194 ? -8.910 1.458 23.023 1.00 96.94 194 VAL A O 1
ATOM 1436 N N . GLN A 1 195 ? -7.638 2.556 21.530 1.00 97.06 195 GLN A N 1
ATOM 1437 C CA . GLN A 1 195 ? -7.631 3.835 22.226 1.00 97.06 195 GLN A CA 1
ATOM 1438 C C . GLN A 1 195 ? -8.167 4.933 21.311 1.00 97.06 195 GLN A C 1
ATOM 1440 O O . GLN A 1 195 ? -7.689 5.109 20.189 1.00 97.06 195 GLN A O 1
ATOM 1445 N N . HIS A 1 196 ? -9.108 5.718 21.827 1.00 95.38 196 HIS A N 1
ATOM 1446 C CA . HIS A 1 196 ? -9.570 6.955 21.210 1.00 95.38 196 HIS A CA 1
ATOM 1447 C C . HIS A 1 196 ? -9.292 8.110 22.173 1.00 95.38 196 HIS A C 1
ATOM 1449 O O . HIS A 1 196 ? -9.797 8.091 23.290 1.00 95.38 196 HIS A O 1
ATOM 1455 N N . VAL A 1 197 ? -8.485 9.093 21.765 1.00 96.56 197 VAL A N 1
ATOM 1456 C CA . VAL A 1 197 ? -8.267 10.308 22.573 1.00 96.56 197 VAL A CA 1
ATOM 1457 C C . VAL A 1 197 ? -9.474 11.239 22.438 1.00 96.56 197 VAL A C 1
ATOM 1459 O O . VAL A 1 197 ? -10.020 11.680 23.441 1.00 96.56 197 VAL A O 1
ATOM 1462 N N . ALA A 1 198 ? -9.942 11.470 21.209 1.00 95.19 198 ALA A N 1
ATOM 1463 C CA . ALA A 1 198 ? -11.196 12.162 20.929 1.00 95.19 198 ALA A CA 1
ATOM 1464 C C . ALA A 1 198 ? -12.058 11.348 19.952 1.00 95.19 198 ALA A C 1
ATOM 1466 O O . ALA A 1 198 ? -11.636 11.073 18.824 1.00 95.19 198 ALA A O 1
ATOM 1467 N N . LEU A 1 199 ? -13.271 10.982 20.380 1.00 95.88 199 LEU A N 1
ATOM 1468 C CA . LEU A 1 199 ? -14.283 10.304 19.567 1.00 95.88 199 LEU A CA 1
ATOM 1469 C C . LEU A 1 199 ? -15.625 11.028 19.683 1.00 95.88 199 LEU A C 1
ATOM 1471 O O . LEU A 1 199 ? -16.185 11.085 20.773 1.00 95.88 199 LEU A O 1
ATOM 1475 N N . SER A 1 200 ? -16.153 11.562 18.576 1.00 96.00 200 SER A N 1
ATOM 1476 C CA . SER A 1 200 ? -17.424 12.307 18.625 1.00 96.00 200 SER A CA 1
ATOM 1477 C C . SER A 1 200 ? -18.657 11.403 18.560 1.00 96.00 200 SER A C 1
ATOM 1479 O O . SER A 1 200 ? -19.661 11.698 19.197 1.00 96.00 200 SER A O 1
ATOM 1481 N N . ALA A 1 201 ? -18.612 10.311 17.791 1.00 95.12 201 ALA A N 1
ATOM 1482 C CA . ALA A 1 201 ? -19.740 9.390 17.667 1.00 95.12 201 ALA A CA 1
ATOM 1483 C C . ALA A 1 201 ? -19.295 7.939 17.449 1.00 95.12 201 ALA A C 1
ATOM 1485 O O . ALA A 1 201 ? -18.520 7.649 16.535 1.00 95.12 201 ALA A O 1
ATOM 1486 N N . LEU A 1 202 ? -19.873 7.022 18.228 1.00 94.31 202 LEU A N 1
ATOM 1487 C CA . LEU A 1 202 ? -19.786 5.576 18.035 1.00 94.31 202 LEU A CA 1
ATOM 1488 C C . LEU A 1 202 ? -21.188 5.008 17.810 1.00 94.31 202 LEU A C 1
ATOM 1490 O O . LEU A 1 202 ? -22.094 5.264 18.598 1.00 94.31 202 LEU A O 1
ATOM 1494 N N . ARG A 1 203 ? -21.372 4.221 16.748 1.00 95.50 203 ARG A N 1
ATOM 1495 C CA . ARG A 1 203 ? -22.615 3.480 16.499 1.00 95.50 203 ARG A CA 1
ATOM 1496 C C . ARG A 1 203 ? -22.300 2.043 16.110 1.00 95.50 203 ARG A C 1
ATOM 1498 O O . ARG A 1 203 ? -21.819 1.809 15.006 1.00 95.50 203 ARG A O 1
ATOM 1505 N N . ASN A 1 204 ? -22.607 1.100 16.988 1.00 88.00 204 ASN A N 1
ATOM 1506 C CA . ASN A 1 204 ? -22.638 -0.319 16.648 1.00 88.00 204 ASN A CA 1
ATOM 1507 C C . ASN A 1 204 ? -24.078 -0.679 16.268 1.00 88.00 204 ASN A C 1
ATOM 1509 O O . ASN A 1 204 ? -25.000 -0.289 16.982 1.00 88.00 204 ASN A O 1
ATOM 1513 N N . LEU A 1 205 ? -24.253 -1.315 15.111 1.00 65.88 205 LEU A N 1
ATOM 1514 C CA . LEU A 1 205 ? -25.520 -1.876 14.637 1.00 65.88 205 LEU A CA 1
ATOM 1515 C C . LEU A 1 205 ? -25.427 -3.398 14.635 1.00 65.88 205 LEU A C 1
ATOM 1517 O O . LEU A 1 205 ? -24.307 -3.893 14.362 1.00 65.88 205 LEU A O 1
#

Radius of gyration: 17.73 Å; chains: 1; bounding box: 50×24×48 Å

Foldseek 3Di:
DEEAEDAEDAEDEAAEDPEEYEYEYAYYAYYEHYEAAYEYEEEYAAYAEYEAYEYQYEYEYEYAAYAEYEHYEYQHEYEYEYAEYAEYEDYEYQHEYEYEYEHYAEYEHAEYQHEYEYEYEAYAEYEDHEYQHEYEYEYAYYAEYEDDHYQHEYEYEYAYYAEYEADAAAHEYEYEYAAYAEYEAHHHNHNYHYYYNYYNYYYYD

Secondary structure (DSSP, 8-state):
-EEEEEEEEEEEEEEEE-SEEEEEEEEEEEEEEEEE-SEEEEEEEEEEEEEEEE--SEEEEEEEEEEEEEEEE--SEEEEEEEEEEEEEEEE--SEEEEEEEEEEEEEEEE--SEEEEEEEEEEEEEEEE--SEEEEEEEEEEEEEEEE--SEEEEEEEEEEEEEEEE--SEEEEEEEEEEEEEEEE--SEEEEEEEEEEEEE--

InterPro domains:
  IPR016024 Armadillo-type fold [SSF48371] (5-205)
  IPR032675 Leucine-rich repeat domain superfamily [G3DSA:3.80.10.10] (3-205)